Protein AF-A0A7C4SR48-F1 (afdb_monomer_lite)

pLDDT: mean 80.94, std 17.69, range [33.16, 97.12]

Foldseek 3Di:
DVVVCVPVVVVVVVVVVVVVVVVVVVVVVVVVVVVVLVVVLVVLLVVLVPDPQLVVSLVSLVPDPPNDLVSLLVNLVSLVVVLVVLVVVLVVLVPDPVNVVCNVVSLVVSVVSLVVLLVSLVVSCVVPPVRDLLSNLSSLLSNLVSLLSVLVSCCVPVVDLVVSLVSNVSSLVSLVSSLVSVVVDPDDPVSNCSSVVVNCVCPVVVVSVVSVVSPPPVVVVVVVVVVVVVVDDDDDDDDDDDDDDDDDDD

Sequence (250 aa):
MKKLFRYYVPFLLALVFLGLAVERVLAWRNVRALEAENRRLKEQILEADRVVDDEQAIGLYRKIAPPVAEVELRIVQRQWNQALEILRQIRRAKYNPLLEQDVQGLYGRLGGLLDEMKERCGALLAEGKTLRADVGWRASNLLGAVQLMNAFAVAETERNPKKVAAILREAIGHFKTAIETVDTLAAAGWSRNVPRWNLELLYGEQMVERFRLAEPDVQRQLDIRDNLDAILPEQGGYAPGEAMDLKIRK

Radius of gyration: 32.54 Å; chains: 1; bounding box: 92×52×115 Å

Secondary structure (DSSP, 8-state):
-HHHHHHHHHHHHHHHHHHHHHHHHHHHHHHHHHHHHHHHHHHHHHHHHT--SHHHHHHHHTT-SS--HHHHHHHHHHHHHHHHHHHHHHHHHHT-TTTGGGHHHHHHHHHHHHHHHHHHHHHHHHTGGGS-HHHHHHHHHHHHHHHHHHHHHHHHHT--HHHHHHHHHHHHHHHHHHHHHHHHTT--HHHHHHHHHHHHHHHHT-HHHHHHHTS--HHHHHHHHHHHHTTS--S----S----------

Structure (mmCIF, N/CA/C/O backbone):
data_AF-A0A7C4SR48-F1
#
_entry.id   AF-A0A7C4SR48-F1
#
loop_
_atom_site.group_PDB
_atom_site.id
_atom_site.type_symbol
_atom_site.label_atom_id
_atom_site.label_alt_id
_atom_site.label_comp_id
_atom_site.label_asym_id
_atom_site.label_entity_id
_atom_site.label_seq_id
_atom_site.pdbx_PDB_ins_code
_atom_site.Cartn_x
_atom_site.Cartn_y
_atom_site.Cartn_z
_atom_site.occupancy
_atom_site.B_iso_or_equiv
_atom_site.auth_seq_id
_atom_site.auth_comp_id
_atom_site.auth_asym_id
_atom_site.auth_atom_id
_atom_site.pdbx_PDB_model_num
ATOM 1 N N . MET A 1 1 ? 54.822 7.382 -50.996 1.00 55.69 1 MET A N 1
ATOM 2 C CA . MET A 1 1 ? 53.844 7.690 -49.923 1.00 55.69 1 MET A CA 1
ATOM 3 C C . MET A 1 1 ? 52.377 7.749 -50.382 1.00 55.69 1 MET A C 1
ATOM 5 O O . MET A 1 1 ? 51.565 7.083 -49.759 1.00 55.69 1 MET A O 1
ATOM 9 N N . LYS A 1 2 ? 52.002 8.427 -51.484 1.00 60.31 2 LYS A N 1
ATOM 10 C CA . LYS A 1 2 ? 50.584 8.546 -51.928 1.00 60.31 2 LYS A CA 1
ATOM 11 C C . LYS A 1 2 ? 49.842 7.224 -52.236 1.00 60.31 2 LYS A C 1
ATOM 13 O O . LYS A 1 2 ? 48.632 7.162 -52.060 1.00 60.31 2 LYS A O 1
ATOM 18 N N . LYS A 1 3 ? 50.536 6.165 -52.680 1.00 60.97 3 LYS A N 1
ATOM 19 C CA . LYS A 1 3 ? 49.902 4.869 -53.014 1.00 60.97 3 LYS A CA 1
ATOM 20 C C . LYS A 1 3 ? 49.494 4.046 -51.784 1.00 60.97 3 LYS A C 1
ATOM 22 O O . LYS A 1 3 ? 48.452 3.414 -51.833 1.00 60.97 3 LYS A O 1
ATOM 27 N N . LEU A 1 4 ? 50.260 4.097 -50.690 1.00 60.22 4 LEU A N 1
ATOM 28 C CA . LEU A 1 4 ? 49.924 3.395 -49.440 1.00 60.22 4 LEU A CA 1
ATOM 29 C C . LEU A 1 4 ? 48.659 4.009 -48.810 1.00 60.22 4 LEU A C 1
ATOM 31 O O . LEU A 1 4 ? 47.720 3.294 -48.477 1.00 60.22 4 LEU A O 1
ATOM 35 N N . PHE A 1 5 ? 48.566 5.342 -48.773 1.00 69.81 5 PHE A N 1
ATOM 36 C CA . PHE A 1 5 ? 47.407 6.062 -48.221 1.00 69.81 5 PHE A CA 1
ATOM 37 C C . PHE A 1 5 ? 46.080 5.726 -48.932 1.00 69.81 5 PHE A C 1
ATOM 39 O O . PHE A 1 5 ? 45.031 5.671 -48.298 1.00 69.81 5 PHE A O 1
ATOM 46 N N . ARG A 1 6 ? 46.127 5.426 -50.240 1.00 74.81 6 ARG A N 1
ATOM 47 C CA . ARG A 1 6 ? 44.947 5.076 -51.050 1.00 74.81 6 ARG A CA 1
ATOM 48 C C . ARG A 1 6 ? 44.307 3.735 -50.659 1.00 74.81 6 ARG A C 1
ATOM 50 O O . ARG A 1 6 ? 43.122 3.565 -50.912 1.00 74.81 6 ARG A O 1
ATOM 57 N N . TYR A 1 7 ? 45.056 2.818 -50.043 1.00 79.62 7 TYR A N 1
ATOM 58 C CA . TYR A 1 7 ? 44.546 1.504 -49.625 1.00 79.62 7 TYR A CA 1
ATOM 59 C C . TYR A 1 7 ? 44.279 1.413 -48.117 1.00 79.62 7 TYR A C 1
ATOM 61 O O . TYR A 1 7 ? 43.311 0.776 -47.714 1.00 79.62 7 TYR A O 1
ATOM 69 N N . TYR A 1 8 ? 45.070 2.090 -47.278 1.00 84.31 8 TYR A N 1
ATOM 70 C CA . TYR A 1 8 ? 44.871 2.033 -45.823 1.00 84.31 8 TYR A CA 1
ATOM 71 C C . TYR A 1 8 ? 43.647 2.809 -45.338 1.00 84.31 8 TYR A C 1
ATOM 73 O O . TYR A 1 8 ? 42.953 2.338 -44.444 1.00 84.31 8 TYR A O 1
ATOM 81 N N . VAL A 1 9 ? 43.343 3.966 -45.932 1.00 84.75 9 VAL A N 1
ATOM 82 C CA . VAL A 1 9 ? 42.170 4.768 -45.543 1.00 84.75 9 VAL A CA 1
ATOM 83 C C . VAL A 1 9 ? 40.844 4.018 -45.750 1.00 84.75 9 VAL A C 1
ATOM 85 O O . VAL A 1 9 ? 40.077 3.937 -44.791 1.00 84.75 9 VAL A O 1
ATO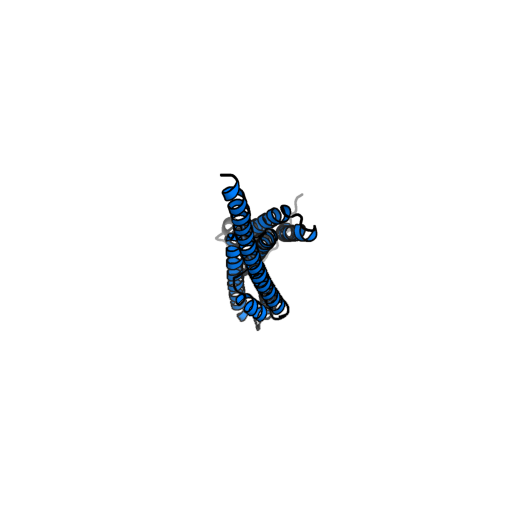M 88 N N . PRO A 1 10 ? 40.547 3.421 -46.926 1.00 87.12 10 PRO A N 1
ATOM 89 C CA . PRO A 1 10 ? 39.307 2.663 -47.094 1.00 87.12 10 PRO A CA 1
ATOM 90 C C . PRO A 1 10 ? 39.264 1.401 -46.224 1.00 87.12 10 PRO A C 1
ATOM 92 O O . PRO A 1 10 ? 38.192 1.039 -45.752 1.00 87.12 10 PRO A O 1
ATOM 95 N N . PHE A 1 11 ? 40.409 0.762 -45.956 1.00 90.31 11 PHE A N 1
ATOM 96 C CA . PHE A 1 11 ? 40.477 -0.393 -45.056 1.00 90.31 11 PHE A CA 1
ATOM 97 C C . PHE A 1 11 ? 40.154 -0.018 -43.601 1.00 90.31 11 PHE A C 1
ATOM 99 O O . PHE A 1 11 ? 39.343 -0.679 -42.959 1.00 90.31 11 PHE A O 1
ATOM 106 N N . LEU A 1 12 ? 40.724 1.080 -43.091 1.00 89.44 12 LEU A N 1
ATOM 107 C CA . LEU A 1 12 ? 40.416 1.588 -41.751 1.00 89.44 12 LEU A CA 1
ATOM 108 C C . LEU A 1 12 ? 38.954 2.032 -41.632 1.00 89.44 12 LEU A C 1
ATOM 110 O O . LEU A 1 12 ? 38.303 1.713 -40.642 1.00 89.44 12 LEU A O 1
ATOM 114 N N . LEU A 1 13 ? 38.412 2.704 -42.653 1.00 90.94 13 LEU A N 1
ATOM 115 C CA . LEU A 1 13 ? 36.989 3.050 -42.692 1.00 90.94 13 LEU A CA 1
ATOM 116 C C . LEU A 1 13 ? 36.107 1.799 -42.672 1.00 90.94 13 LEU A C 1
ATOM 118 O O . LEU A 1 13 ? 35.147 1.756 -41.909 1.00 90.94 13 LEU A O 1
ATOM 122 N N . ALA A 1 14 ? 36.444 0.765 -43.448 1.00 91.62 14 ALA A N 1
ATOM 123 C CA . ALA A 1 14 ? 35.709 -0.497 -43.445 1.00 91.62 14 ALA A CA 1
ATOM 124 C C . ALA A 1 14 ? 35.716 -1.169 -42.061 1.00 91.62 14 ALA A C 1
ATOM 126 O O . ALA A 1 14 ? 34.675 -1.651 -41.621 1.00 91.62 14 ALA A O 1
ATOM 127 N N . LEU A 1 15 ? 36.846 -1.144 -41.343 1.00 92.94 15 LEU A N 1
ATOM 128 C CA . LEU A 1 15 ? 36.928 -1.649 -39.968 1.00 92.94 15 LEU A CA 1
ATOM 129 C C . LEU A 1 15 ? 36.065 -0.838 -38.990 1.00 92.94 15 LEU A C 1
ATOM 131 O O . LEU A 1 15 ? 35.389 -1.428 -38.150 1.00 92.94 15 LEU A O 1
ATOM 135 N N . VAL A 1 16 ? 36.034 0.493 -39.115 1.00 93.06 16 VAL A N 1
ATOM 136 C CA . VAL A 1 16 ? 35.168 1.354 -38.289 1.00 93.06 16 VAL A CA 1
ATOM 137 C C . VAL A 1 16 ? 33.689 1.081 -38.573 1.00 93.06 16 VAL A C 1
ATOM 139 O O . VAL A 1 16 ? 32.910 0.905 -37.638 1.00 93.06 16 VAL A O 1
ATOM 142 N N . PHE A 1 17 ? 33.293 0.981 -39.846 1.00 93.62 17 PHE A N 1
ATOM 143 C CA . PHE A 1 17 ? 31.917 0.641 -40.217 1.00 93.62 17 PHE A CA 1
ATOM 144 C C . PHE A 1 17 ? 31.517 -0.755 -39.737 1.00 93.62 17 PHE A C 1
ATOM 146 O O . PHE A 1 17 ? 30.394 -0.930 -39.267 1.00 93.62 17 PHE A O 1
ATOM 153 N N . LEU A 1 18 ? 32.429 -1.731 -39.797 1.00 94.38 18 LEU A N 1
ATOM 154 C CA . LEU A 1 18 ? 32.197 -3.066 -39.253 1.00 94.38 18 LEU A CA 1
ATOM 155 C C . LEU A 1 18 ? 32.005 -3.019 -37.730 1.00 94.38 18 LEU A C 1
ATOM 157 O O . LEU A 1 18 ? 31.064 -3.624 -37.223 1.00 94.38 18 LEU A O 1
ATOM 161 N N . GLY A 1 19 ? 32.841 -2.262 -37.013 1.00 92.62 19 GLY A N 1
ATOM 162 C CA . GLY A 1 19 ? 32.708 -2.059 -35.568 1.00 92.62 19 GLY A CA 1
ATOM 163 C C . GLY A 1 19 ? 31.357 -1.449 -35.186 1.00 92.62 19 GLY A C 1
ATOM 164 O O . GLY A 1 19 ? 30.650 -2.001 -34.346 1.00 92.62 19 GLY A O 1
ATOM 165 N N . LEU A 1 20 ? 30.948 -0.377 -35.873 1.00 93.50 20 LEU A N 1
ATOM 166 C CA . LEU A 1 20 ? 29.642 0.259 -35.670 1.00 93.50 20 LEU A CA 1
ATOM 167 C C . LEU A 1 20 ? 28.477 -0.677 -36.016 1.00 93.50 20 LEU A C 1
ATOM 169 O O . LEU A 1 20 ? 27.465 -0.685 -35.319 1.00 93.50 20 LEU A O 1
ATOM 173 N N . ALA A 1 21 ? 28.599 -1.482 -37.075 1.00 90.88 21 ALA A N 1
ATOM 174 C CA . ALA A 1 21 ? 27.578 -2.459 -37.440 1.00 90.88 21 ALA A CA 1
ATOM 175 C C . ALA A 1 21 ? 27.421 -3.534 -36.353 1.00 90.88 21 ALA A C 1
ATOM 177 O O . ALA A 1 21 ? 26.295 -3.847 -35.964 1.00 90.88 21 ALA A O 1
ATOM 178 N N . VAL A 1 22 ? 28.529 -4.053 -35.814 1.00 93.94 22 VAL A N 1
ATOM 179 C CA . VAL A 1 22 ? 28.512 -5.017 -34.703 1.00 93.94 22 VAL A CA 1
ATOM 180 C C . VAL A 1 22 ? 27.892 -4.397 -33.450 1.00 93.94 22 VAL A C 1
ATOM 182 O O . VAL A 1 22 ? 27.002 -5.004 -32.856 1.00 93.94 22 VAL A O 1
ATOM 185 N N . GLU A 1 23 ? 28.286 -3.177 -33.078 1.00 94.00 23 GLU A N 1
ATOM 186 C CA . GLU A 1 23 ? 27.719 -2.459 -31.930 1.00 94.00 23 GLU A CA 1
ATOM 187 C C . GLU A 1 23 ? 26.204 -2.258 -32.078 1.00 94.00 23 GLU A C 1
ATOM 189 O O . GLU A 1 23 ? 25.439 -2.550 -31.158 1.00 94.00 23 GLU A O 1
ATOM 194 N N . ARG A 1 24 ? 25.741 -1.840 -33.264 1.00 92.81 24 ARG A N 1
ATOM 195 C CA . ARG A 1 24 ? 24.311 -1.663 -33.559 1.00 92.81 24 ARG A CA 1
ATOM 196 C C . ARG A 1 24 ? 23.537 -2.974 -33.484 1.00 92.81 24 ARG A C 1
ATOM 198 O O . ARG A 1 24 ? 22.430 -2.983 -32.948 1.00 92.81 24 ARG A O 1
ATOM 205 N N . VAL A 1 25 ? 24.105 -4.073 -33.981 1.00 92.75 25 VAL A N 1
ATOM 206 C CA . VAL A 1 25 ? 23.485 -5.403 -33.885 1.00 92.75 25 VAL A CA 1
ATOM 207 C C . VAL A 1 25 ? 23.397 -5.856 -32.427 1.00 92.75 25 VAL A C 1
ATOM 209 O O . VAL A 1 25 ? 22.347 -6.345 -32.012 1.00 92.75 25 VAL A O 1
ATOM 212 N N . LEU A 1 26 ? 24.450 -5.666 -31.628 1.00 92.44 26 LEU A N 1
ATOM 213 C CA . LEU A 1 26 ? 24.437 -6.001 -30.200 1.00 92.44 26 LEU A CA 1
ATOM 214 C C . LEU A 1 26 ? 23.419 -5.153 -29.427 1.00 92.44 26 LEU A C 1
ATOM 216 O O . LEU A 1 26 ? 22.602 -5.705 -28.690 1.00 92.44 26 LEU A O 1
ATOM 220 N N . ALA A 1 27 ? 23.395 -3.839 -29.656 1.00 89.88 27 ALA A N 1
ATOM 221 C CA . ALA A 1 27 ? 22.413 -2.938 -29.057 1.00 89.88 27 ALA A CA 1
ATOM 222 C C . ALA A 1 27 ? 20.977 -3.348 -29.421 1.00 89.88 27 ALA A C 1
ATOM 224 O O . ALA A 1 27 ? 20.111 -3.423 -28.552 1.00 89.88 27 ALA A O 1
ATOM 225 N N . TRP A 1 28 ? 20.727 -3.693 -30.685 1.00 91.50 28 TRP A N 1
ATOM 226 C CA . TRP A 1 28 ? 19.418 -4.162 -31.135 1.00 91.50 28 TRP A CA 1
ATOM 227 C C . TRP A 1 28 ? 19.006 -5.495 -30.497 1.00 91.50 28 TRP A C 1
ATOM 229 O O . TRP A 1 28 ? 17.844 -5.660 -30.121 1.00 91.50 28 TRP A O 1
ATOM 239 N N . ARG A 1 29 ? 19.942 -6.440 -30.320 1.00 91.12 29 ARG A N 1
ATOM 240 C CA . ARG A 1 29 ? 19.673 -7.700 -29.602 1.00 91.12 29 ARG A CA 1
ATOM 241 C C . ARG A 1 29 ? 19.309 -7.442 -28.142 1.00 91.12 29 ARG A C 1
ATOM 243 O O . ARG A 1 29 ? 18.353 -8.044 -27.661 1.00 91.12 29 ARG A O 1
ATOM 250 N N . ASN A 1 30 ? 20.009 -6.525 -27.475 1.00 90.00 30 ASN A N 1
ATOM 251 C CA . ASN A 1 30 ? 19.717 -6.151 -26.090 1.00 90.00 30 ASN A CA 1
ATOM 252 C C . ASN A 1 30 ? 18.336 -5.494 -25.961 1.00 90.00 30 ASN A C 1
ATOM 254 O O . ASN A 1 30 ? 17.560 -5.872 -25.089 1.00 90.00 30 ASN A O 1
ATOM 258 N N . VAL A 1 31 ? 17.987 -4.578 -26.871 1.00 89.81 31 VAL A N 1
ATOM 259 C CA . VAL A 1 31 ? 16.651 -3.958 -26.904 1.00 89.81 31 VAL A CA 1
ATOM 260 C C . VAL A 1 31 ? 15.564 -5.011 -27.125 1.00 89.81 31 VAL A C 1
ATOM 262 O O . VAL A 1 31 ? 14.585 -5.036 -26.386 1.00 89.81 31 VAL A O 1
ATOM 265 N N . ARG A 1 32 ? 15.746 -5.940 -28.072 1.00 90.31 32 ARG A N 1
ATOM 266 C CA . ARG A 1 32 ? 14.774 -7.023 -28.295 1.00 90.31 32 ARG A CA 1
ATOM 267 C C . ARG A 1 32 ? 14.625 -7.959 -27.098 1.00 90.31 32 ARG A C 1
ATOM 269 O O . ARG A 1 32 ? 13.511 -8.407 -26.831 1.00 90.31 32 ARG A O 1
ATOM 276 N N . ALA A 1 33 ? 15.716 -8.267 -26.399 1.00 88.62 33 ALA A N 1
ATOM 277 C CA . ALA A 1 33 ? 15.667 -9.077 -25.185 1.00 88.62 33 ALA A CA 1
ATOM 278 C C . ALA A 1 33 ? 14.851 -8.368 -24.090 1.00 88.62 33 ALA A C 1
ATOM 280 O O . ALA A 1 33 ? 13.915 -8.958 -23.554 1.00 88.62 33 ALA A O 1
ATOM 281 N N . LEU A 1 34 ? 15.116 -7.078 -23.861 1.00 85.94 34 LEU A N 1
ATOM 282 C CA . LEU A 1 34 ? 14.359 -6.240 -22.925 1.00 85.94 34 LEU A CA 1
ATOM 283 C C . LEU A 1 34 ? 12.880 -6.105 -23.319 1.00 85.94 34 LEU A C 1
ATOM 285 O O . LEU A 1 34 ? 12.002 -6.103 -22.462 1.00 85.94 34 LEU A O 1
ATOM 289 N N . GLU A 1 35 ? 12.563 -6.001 -24.610 1.00 89.06 35 GLU A N 1
ATOM 290 C CA . GLU A 1 35 ? 11.177 -5.970 -25.092 1.00 89.06 35 GLU A CA 1
ATOM 291 C C . GLU A 1 35 ? 10.442 -7.298 -24.875 1.00 89.06 35 GLU A C 1
ATOM 293 O O . GLU A 1 35 ? 9.235 -7.300 -24.630 1.00 89.06 35 GLU A O 1
ATOM 298 N N . ALA A 1 36 ? 11.129 -8.433 -25.022 1.00 88.88 36 ALA A N 1
ATOM 299 C CA . ALA A 1 36 ? 10.547 -9.747 -24.765 1.00 88.88 36 ALA A CA 1
ATOM 300 C C . ALA A 1 36 ? 10.277 -9.941 -23.267 1.00 88.88 36 ALA A C 1
ATOM 302 O O . ALA A 1 36 ? 9.189 -10.376 -22.891 1.00 88.88 36 ALA A O 1
ATOM 303 N N . GLU A 1 37 ? 11.223 -9.539 -22.418 1.00 87.19 37 GLU A N 1
ATOM 304 C CA . GLU A 1 37 ? 11.076 -9.568 -20.963 1.00 87.19 37 GLU A CA 1
ATOM 305 C C . GLU A 1 37 ? 9.943 -8.647 -20.489 1.00 87.19 37 GLU A C 1
ATOM 307 O O . GLU A 1 37 ? 9.052 -9.086 -19.766 1.00 87.19 37 GLU A O 1
ATOM 312 N N . ASN A 1 38 ? 9.883 -7.410 -20.993 1.00 87.06 38 ASN A N 1
ATOM 313 C CA . ASN A 1 38 ? 8.798 -6.475 -20.683 1.00 87.06 38 ASN A CA 1
ATOM 314 C C . ASN A 1 38 ? 7.423 -6.979 -21.140 1.00 87.06 38 ASN A C 1
ATOM 316 O O . ASN A 1 38 ? 6.422 -6.723 -20.471 1.00 87.06 38 ASN A O 1
ATOM 320 N N . ARG A 1 39 ? 7.341 -7.672 -22.282 1.00 89.31 39 ARG A N 1
ATOM 321 C CA . ARG A 1 39 ? 6.085 -8.288 -22.739 1.00 89.31 39 ARG A CA 1
ATOM 322 C C . ARG A 1 39 ? 5.647 -9.404 -21.804 1.00 89.31 39 ARG A C 1
ATOM 324 O O . ARG A 1 39 ? 4.507 -9.381 -21.352 1.00 89.31 39 ARG A O 1
ATOM 331 N N . ARG A 1 40 ? 6.567 -10.301 -21.448 1.00 89.56 40 ARG A N 1
ATOM 332 C CA . ARG A 1 40 ? 6.304 -11.380 -20.493 1.00 89.56 40 ARG A CA 1
ATOM 333 C C . ARG A 1 40 ? 5.849 -10.836 -19.139 1.00 89.56 40 ARG A C 1
ATOM 335 O O . ARG A 1 40 ? 4.863 -11.317 -18.595 1.00 89.56 40 ARG A O 1
ATOM 342 N N . LEU A 1 41 ? 6.520 -9.804 -18.628 1.00 88.62 41 LEU A N 1
ATOM 343 C CA . LEU A 1 41 ? 6.145 -9.140 -17.381 1.00 88.62 41 LEU A CA 1
ATOM 344 C C . LEU A 1 41 ? 4.720 -8.570 -17.456 1.00 88.62 41 LEU A C 1
ATOM 346 O O . LEU A 1 41 ? 3.916 -8.786 -16.553 1.00 88.62 41 LEU A O 1
ATOM 350 N N . LYS A 1 42 ? 4.378 -7.877 -18.549 1.00 89.81 42 LYS A N 1
ATOM 351 C CA . LYS A 1 42 ? 3.022 -7.343 -18.756 1.00 89.81 42 LYS A CA 1
ATOM 352 C C . LYS A 1 42 ? 1.970 -8.444 -18.815 1.00 89.81 42 LYS A C 1
ATOM 354 O O . LYS A 1 42 ? 0.906 -8.281 -18.231 1.00 89.81 42 LYS A O 1
ATOM 359 N N . GLU A 1 43 ? 2.251 -9.545 -19.504 1.00 92.06 43 GLU A N 1
ATOM 360 C CA . GLU A 1 43 ? 1.343 -10.692 -19.582 1.00 92.06 43 GLU A CA 1
ATOM 361 C C . GLU A 1 43 ? 1.102 -11.312 -18.202 1.00 92.06 43 GLU A C 1
ATOM 363 O O . GLU A 1 43 ? -0.048 -11.537 -17.840 1.00 92.06 43 GLU A O 1
ATOM 368 N N . GLN A 1 44 ? 2.154 -11.489 -17.399 1.00 92.00 44 GLN A N 1
ATOM 369 C CA . GLN A 1 44 ? 2.044 -12.003 -16.030 1.00 92.00 44 GLN A CA 1
ATOM 370 C C . GLN A 1 44 ? 1.247 -11.067 -15.110 1.00 92.00 44 GLN A C 1
ATOM 372 O O . GLN A 1 44 ? 0.421 -11.528 -14.324 1.00 92.00 44 GLN A O 1
ATOM 377 N N . ILE A 1 45 ? 1.453 -9.750 -15.224 1.00 92.12 45 ILE A N 1
ATOM 378 C CA . ILE A 1 45 ? 0.664 -8.760 -14.476 1.00 92.12 45 ILE A CA 1
ATOM 379 C C . ILE A 1 45 ? -0.808 -8.833 -14.891 1.00 92.12 45 ILE A C 1
ATOM 381 O O . ILE A 1 45 ? -1.679 -8.857 -14.029 1.00 92.12 45 ILE A O 1
ATOM 385 N N . LEU A 1 46 ? -1.096 -8.910 -16.194 1.00 92.94 46 LEU A N 1
ATOM 386 C CA . LEU A 1 46 ? -2.466 -9.017 -16.701 1.00 92.94 46 LEU A CA 1
ATOM 387 C C . LEU A 1 46 ? -3.145 -10.325 -16.282 1.00 92.94 46 LEU A C 1
ATOM 389 O O . LEU A 1 46 ? -4.348 -10.333 -16.030 1.00 92.94 46 LEU A O 1
ATOM 393 N N . GLU A 1 47 ? -2.401 -11.427 -16.220 1.00 93.06 47 GLU A N 1
ATOM 394 C CA . GLU A 1 47 ? -2.896 -12.706 -15.716 1.00 93.06 47 GLU A CA 1
ATOM 395 C C . GLU A 1 47 ? -3.302 -12.591 -14.243 1.00 93.06 47 GLU A C 1
ATOM 397 O O . GLU A 1 47 ? -4.422 -12.958 -13.890 1.00 93.06 47 GLU A O 1
ATOM 402 N N . ALA A 1 48 ? -2.445 -12.000 -13.409 1.00 92.50 48 ALA A N 1
ATOM 403 C CA . ALA A 1 48 ? -2.748 -11.758 -12.003 1.00 92.50 48 ALA A CA 1
ATOM 404 C C . ALA A 1 48 ? -3.905 -10.759 -11.806 1.00 92.50 48 ALA A C 1
ATOM 406 O O . ALA A 1 48 ? -4.772 -10.981 -10.964 1.00 92.50 48 ALA A O 1
ATOM 407 N N . ASP A 1 49 ? -3.978 -9.699 -12.619 1.00 91.19 49 ASP A N 1
ATOM 408 C CA . ASP A 1 49 ? -5.049 -8.693 -12.571 1.00 91.19 49 ASP A CA 1
ATOM 409 C C . ASP A 1 49 ? -6.437 -9.296 -12.850 1.00 91.19 49 ASP A C 1
ATOM 411 O O . ASP A 1 49 ? -7.435 -8.821 -12.305 1.00 91.19 49 ASP A O 1
ATOM 415 N N . ARG A 1 50 ? -6.512 -10.337 -13.691 1.00 93.88 50 ARG A N 1
ATOM 416 C CA . ARG A 1 50 ? -7.768 -11.029 -14.034 1.00 93.88 50 ARG A CA 1
ATOM 417 C C . ARG A 1 50 ? -8.315 -11.883 -12.898 1.00 93.88 50 ARG A C 1
ATOM 419 O O . ARG A 1 50 ? -9.494 -12.235 -12.930 1.00 93.88 50 ARG A O 1
ATOM 426 N N . VAL A 1 51 ? -7.486 -12.237 -11.921 1.00 94.44 51 VAL A N 1
ATOM 427 C CA . VAL A 1 51 ? -7.931 -13.025 -10.779 1.00 94.44 51 VAL A CA 1
ATOM 428 C C . VAL A 1 51 ? -8.755 -12.137 -9.847 1.00 94.44 51 VAL A C 1
ATOM 430 O O . VAL A 1 51 ? -8.322 -11.071 -9.403 1.00 94.44 51 VAL A O 1
ATOM 433 N N . VAL A 1 52 ? -9.989 -12.574 -9.593 1.00 91.94 52 VAL A N 1
ATOM 434 C CA . VAL A 1 52 ? -10.935 -11.868 -8.717 1.00 91.94 52 VAL A CA 1
ATOM 435 C C . VAL A 1 52 ? -10.561 -12.068 -7.251 1.00 91.94 52 VAL A C 1
ATOM 437 O O . VAL A 1 52 ? -10.632 -11.119 -6.477 1.00 91.94 52 VAL A O 1
ATOM 440 N N . ASP A 1 53 ? -10.149 -13.284 -6.889 1.00 94.31 53 ASP A N 1
ATOM 441 C CA . ASP A 1 53 ? -9.741 -13.627 -5.531 1.00 94.31 53 ASP A CA 1
ATOM 442 C C . ASP A 1 53 ? -8.404 -12.963 -5.167 1.00 94.31 53 ASP A C 1
ATOM 444 O O . ASP A 1 53 ? -7.380 -13.178 -5.821 1.00 94.31 53 ASP A O 1
ATOM 448 N N . ASP A 1 54 ? -8.416 -12.139 -4.118 1.00 91.69 54 ASP A N 1
ATOM 449 C CA . ASP A 1 54 ? -7.254 -11.334 -3.742 1.00 91.69 54 ASP A CA 1
ATOM 450 C C . ASP A 1 54 ? -6.071 -12.204 -3.280 1.00 91.69 54 ASP A C 1
ATOM 452 O O . ASP A 1 54 ? -4.922 -11.865 -3.561 1.00 91.69 54 ASP A O 1
ATOM 456 N N . GLU A 1 55 ? -6.319 -13.340 -2.617 1.00 92.56 55 GLU A N 1
ATOM 457 C CA . GLU A 1 55 ? -5.256 -14.227 -2.127 1.00 92.56 55 GLU A CA 1
ATOM 458 C C . GLU A 1 55 ? -4.544 -14.938 -3.284 1.00 92.56 55 GLU A C 1
ATOM 460 O O . GLU A 1 55 ? -3.310 -14.938 -3.366 1.00 92.56 55 GLU A O 1
ATOM 465 N N . GLN A 1 56 ? -5.315 -15.466 -4.235 1.00 93.88 56 GLN A N 1
ATOM 466 C CA . GLN A 1 56 ? -4.781 -16.059 -5.456 1.00 93.88 56 GLN A CA 1
ATOM 467 C C . GLN A 1 56 ? -4.026 -15.025 -6.304 1.00 93.88 56 GLN A C 1
ATOM 469 O O . GLN A 1 56 ? -2.929 -15.321 -6.784 1.00 93.88 56 GLN A O 1
ATOM 474 N N . ALA A 1 57 ? -4.557 -13.804 -6.445 1.00 93.56 57 ALA A N 1
ATOM 475 C CA . ALA A 1 57 ? -3.892 -12.724 -7.175 1.00 93.56 57 ALA A CA 1
ATOM 476 C C . ALA A 1 57 ? -2.541 -12.354 -6.538 1.00 93.56 57 ALA A C 1
ATOM 478 O O . ALA A 1 57 ? -1.525 -12.293 -7.233 1.00 93.56 57 ALA A O 1
ATOM 479 N N . ILE A 1 58 ? -2.491 -12.188 -5.209 1.00 93.19 58 ILE A N 1
ATOM 480 C CA . ILE A 1 58 ? -1.242 -11.948 -4.462 1.00 93.19 58 ILE A CA 1
ATOM 481 C C . ILE A 1 58 ? -0.247 -13.093 -4.686 1.00 93.19 58 ILE A C 1
ATOM 483 O O . ILE A 1 58 ? 0.939 -12.848 -4.921 1.00 93.19 58 ILE A O 1
ATOM 487 N N . GLY A 1 59 ? -0.720 -14.342 -4.661 1.00 93.31 59 GLY A N 1
ATOM 488 C CA . GLY A 1 59 ? 0.100 -15.518 -4.940 1.00 93.31 59 GLY A CA 1
ATOM 489 C C . GLY A 1 59 ? 0.722 -15.516 -6.340 1.00 93.31 59 GLY A C 1
ATOM 490 O O . GLY A 1 59 ? 1.849 -15.985 -6.501 1.00 93.31 59 GLY A O 1
ATOM 491 N N . LEU A 1 60 ? 0.028 -14.973 -7.345 1.00 92.81 60 LEU A N 1
ATOM 492 C CA . LEU A 1 60 ? 0.565 -14.799 -8.698 1.00 92.81 60 LEU A CA 1
ATOM 493 C C . LEU A 1 60 ? 1.564 -13.644 -8.775 1.00 92.81 60 LEU A C 1
ATOM 495 O O . LEU A 1 60 ? 2.651 -13.838 -9.315 1.00 92.81 60 LEU A O 1
ATOM 499 N N . TYR A 1 61 ? 1.259 -12.486 -8.184 1.00 93.06 61 TYR A N 1
ATOM 500 C CA . TYR A 1 61 ? 2.190 -11.352 -8.162 1.00 93.06 61 TYR A CA 1
ATOM 501 C C . TYR A 1 61 ? 3.522 -11.706 -7.492 1.00 93.06 61 TYR A C 1
ATOM 503 O O . TYR A 1 61 ? 4.577 -11.367 -8.019 1.00 93.06 61 TYR A O 1
ATOM 511 N N . ARG A 1 62 ? 3.499 -12.467 -6.389 1.00 92.38 62 ARG A N 1
ATOM 512 C CA . ARG A 1 62 ? 4.715 -12.926 -5.688 1.00 92.38 62 ARG A CA 1
ATOM 513 C C . ARG A 1 62 ? 5.617 -13.835 -6.538 1.00 92.38 62 ARG A C 1
ATOM 515 O O . ARG A 1 62 ? 6.782 -14.011 -6.198 1.00 92.38 62 ARG A O 1
ATOM 522 N N . LYS A 1 63 ? 5.101 -14.427 -7.622 1.00 92.31 63 LYS A N 1
ATOM 523 C CA . LYS A 1 63 ? 5.879 -15.265 -8.556 1.00 92.31 63 LYS A CA 1
ATOM 524 C C . LYS A 1 63 ? 6.543 -14.457 -9.673 1.00 92.31 63 LYS A C 1
ATOM 526 O O . LYS A 1 63 ? 7.340 -15.018 -10.426 1.00 92.31 63 LYS A O 1
ATOM 531 N N . ILE A 1 64 ? 6.206 -13.176 -9.814 1.00 89.50 64 ILE A N 1
ATOM 532 C CA . ILE A 1 64 ? 6.781 -12.299 -10.831 1.00 89.50 64 ILE A CA 1
ATOM 533 C C . ILE A 1 64 ? 8.189 -11.896 -10.381 1.00 89.50 64 ILE A C 1
ATOM 535 O O . ILE A 1 64 ? 8.361 -11.276 -9.334 1.00 89.50 64 ILE A O 1
ATOM 539 N N . ALA A 1 65 ? 9.197 -12.260 -11.176 1.00 79.56 65 ALA A N 1
ATOM 540 C CA . ALA A 1 65 ? 10.600 -11.945 -10.925 1.00 79.56 65 ALA A CA 1
ATOM 541 C C . ALA A 1 65 ? 11.218 -11.234 -12.145 1.00 79.56 65 ALA A C 1
ATOM 543 O O . ALA A 1 65 ? 10.973 -11.681 -13.270 1.00 79.56 65 ALA A O 1
ATOM 544 N N . PRO A 1 66 ? 12.049 -10.190 -11.947 1.00 76.69 66 PRO A N 1
ATOM 545 C CA . PRO A 1 66 ? 12.390 -9.557 -10.663 1.00 76.69 66 PRO A CA 1
ATOM 546 C C . PRO A 1 66 ? 11.209 -8.771 -10.051 1.00 76.69 66 PRO A C 1
ATOM 548 O O . PRO A 1 66 ? 10.292 -8.399 -10.786 1.00 76.69 66 PRO A O 1
ATOM 551 N N . PRO A 1 67 ? 11.205 -8.515 -8.725 1.00 78.62 67 PRO A N 1
ATOM 552 C CA . PRO A 1 67 ? 10.165 -7.711 -8.093 1.00 78.62 67 PRO A CA 1
ATOM 553 C C . PRO A 1 67 ? 10.208 -6.288 -8.654 1.00 78.62 67 PRO A C 1
ATOM 555 O O . PRO A 1 67 ? 11.253 -5.640 -8.687 1.00 78.62 67 PRO A O 1
ATOM 558 N N . VAL A 1 68 ? 9.059 -5.813 -9.127 1.00 86.12 68 VAL A N 1
ATOM 559 C CA . VAL A 1 68 ? 8.893 -4.463 -9.672 1.00 86.12 68 VAL A CA 1
ATOM 560 C C . VAL A 1 68 ? 8.037 -3.668 -8.698 1.00 86.12 68 VAL A C 1
ATOM 562 O O . VAL A 1 68 ? 7.008 -4.166 -8.248 1.00 86.12 68 VAL A O 1
ATOM 565 N N . ALA A 1 69 ? 8.399 -2.414 -8.418 1.00 89.19 69 ALA A N 1
ATOM 566 C CA . ALA A 1 69 ? 7.669 -1.570 -7.467 1.00 89.19 69 ALA A CA 1
ATOM 567 C C . ALA A 1 69 ? 6.156 -1.463 -7.770 1.00 89.19 69 ALA A C 1
ATOM 569 O O . ALA A 1 69 ? 5.329 -1.407 -6.864 1.00 89.19 69 ALA A O 1
ATOM 570 N N . GLU A 1 70 ? 5.757 -1.489 -9.047 1.00 89.12 70 GLU A N 1
ATOM 571 C CA . GLU A 1 70 ? 4.337 -1.510 -9.424 1.00 89.12 70 GLU A CA 1
ATOM 572 C C . GLU A 1 70 ? 3.623 -2.805 -8.994 1.00 89.12 70 GLU A C 1
ATOM 574 O O . GLU A 1 70 ? 2.458 -2.760 -8.602 1.00 89.12 70 GLU A O 1
ATOM 579 N N . VAL A 1 71 ? 4.313 -3.948 -9.037 1.00 91.50 71 VAL A N 1
ATOM 580 C CA . VAL A 1 71 ? 3.781 -5.244 -8.588 1.00 91.50 71 VAL A CA 1
ATOM 581 C C . VAL A 1 71 ? 3.602 -5.241 -7.072 1.00 91.50 71 VAL A C 1
ATOM 583 O O . VAL A 1 71 ? 2.536 -5.615 -6.591 1.00 91.50 71 VAL A O 1
ATOM 586 N N . GLU A 1 72 ? 4.585 -4.739 -6.322 1.00 91.94 72 GLU A N 1
ATOM 587 C CA . GLU A 1 72 ? 4.469 -4.597 -4.864 1.00 91.94 72 GLU A CA 1
ATOM 588 C C . GLU A 1 72 ? 3.314 -3.665 -4.476 1.00 91.94 72 GLU A C 1
ATOM 590 O O . GLU A 1 72 ? 2.503 -4.007 -3.617 1.00 91.94 72 GLU A O 1
ATOM 595 N N . LEU A 1 73 ? 3.147 -2.533 -5.170 1.00 92.88 73 LEU A N 1
ATOM 596 C CA . LEU A 1 73 ? 2.007 -1.645 -4.935 1.00 92.88 73 LEU A CA 1
ATOM 597 C C . LEU A 1 73 ? 0.664 -2.361 -5.166 1.00 92.88 73 LEU A C 1
ATOM 599 O O . LEU A 1 73 ? -0.269 -2.175 -4.383 1.00 92.88 73 LEU A O 1
ATOM 603 N N . ARG A 1 74 ? 0.552 -3.190 -6.212 1.00 93.50 74 ARG A N 1
ATOM 604 C CA . ARG A 1 74 ? -0.660 -3.981 -6.490 1.00 93.50 74 ARG A CA 1
ATOM 605 C C . ARG A 1 74 ? -0.918 -5.034 -5.415 1.00 93.50 74 ARG A C 1
ATOM 607 O O . ARG A 1 74 ? -2.069 -5.202 -5.020 1.00 93.50 74 ARG A O 1
ATOM 614 N N . ILE A 1 75 ? 0.123 -5.691 -4.896 1.00 94.38 75 ILE A N 1
ATOM 615 C CA . ILE A 1 75 ? -0.002 -6.616 -3.757 1.00 94.38 75 ILE A CA 1
ATOM 616 C C . ILE A 1 75 ? -0.627 -5.888 -2.566 1.00 94.38 75 ILE A C 1
ATOM 618 O O . ILE A 1 75 ? -1.637 -6.350 -2.036 1.00 94.38 75 ILE A O 1
ATOM 622 N N . VAL A 1 76 ? -0.099 -4.719 -2.189 1.00 94.88 76 VAL A N 1
ATOM 623 C CA . VAL A 1 76 ? -0.636 -3.969 -1.043 1.00 94.88 76 VAL A CA 1
ATOM 624 C C . VAL A 1 76 ? -2.064 -3.476 -1.316 1.00 94.88 76 VAL A C 1
ATOM 626 O O . VAL A 1 76 ? -2.909 -3.502 -0.425 1.00 94.88 76 VAL A O 1
ATOM 629 N N . GLN A 1 77 ? -2.402 -3.096 -2.551 1.00 94.06 77 GLN A N 1
ATOM 630 C CA . GLN A 1 77 ? -3.786 -2.753 -2.918 1.00 94.06 77 GLN A CA 1
ATOM 631 C C . GLN A 1 77 ? -4.757 -3.932 -2.749 1.00 94.06 77 GLN A C 1
ATOM 633 O O . GLN A 1 77 ? -5.893 -3.733 -2.323 1.00 94.06 77 GLN A O 1
ATOM 638 N N . ARG A 1 78 ? -4.324 -5.162 -3.041 1.00 95.19 78 ARG A N 1
ATOM 639 C CA . ARG A 1 78 ? -5.123 -6.377 -2.813 1.00 95.19 78 ARG A CA 1
ATOM 640 C C . ARG A 1 78 ? -5.248 -6.695 -1.322 1.00 95.19 78 ARG A C 1
ATOM 642 O O . ARG A 1 78 ? -6.341 -6.976 -0.840 1.00 95.19 78 ARG A O 1
ATOM 649 N N . GLN A 1 79 ? -4.161 -6.549 -0.566 1.00 95.94 79 GLN A N 1
ATOM 650 C CA . GLN A 1 79 ? -4.176 -6.685 0.895 1.00 95.94 79 GLN A CA 1
ATOM 651 C C . GLN A 1 79 ? -5.102 -5.659 1.563 1.00 95.94 79 GLN A C 1
ATOM 653 O O . GLN A 1 79 ? -5.767 -5.974 2.545 1.00 95.94 79 GLN A O 1
ATOM 658 N N . TRP A 1 80 ? -5.226 -4.453 1.002 1.00 95.81 80 TRP A N 1
ATOM 659 C CA . TRP A 1 80 ? -6.175 -3.451 1.488 1.00 95.81 80 TRP A CA 1
ATOM 660 C C . TRP A 1 80 ? -7.627 -3.941 1.422 1.00 95.81 80 TRP A C 1
ATOM 662 O O . TRP A 1 80 ? -8.378 -3.767 2.382 1.00 95.81 80 TRP A O 1
ATOM 672 N N . ASN A 1 81 ? -8.024 -4.614 0.339 1.00 94.56 81 ASN A N 1
ATOM 673 C CA . ASN A 1 81 ? -9.360 -5.206 0.235 1.00 94.56 81 ASN A CA 1
ATOM 674 C C . ASN A 1 81 ? -9.581 -6.297 1.292 1.00 94.56 81 ASN A C 1
ATOM 676 O O . ASN A 1 81 ? -10.635 -6.328 1.930 1.00 94.56 81 ASN A O 1
ATOM 680 N N . GLN A 1 82 ? -8.571 -7.139 1.532 1.00 95.62 82 GLN A N 1
ATOM 681 C CA . GLN A 1 82 ? -8.608 -8.148 2.594 1.00 95.62 82 GLN A CA 1
ATOM 682 C C . GLN A 1 82 ? -8.753 -7.502 3.982 1.00 95.62 82 GLN A C 1
ATOM 684 O O . GLN A 1 82 ? -9.570 -7.952 4.785 1.00 95.62 82 GLN A O 1
ATOM 689 N N . ALA A 1 83 ? -8.032 -6.410 4.253 1.00 95.19 83 ALA A N 1
ATOM 690 C CA . ALA A 1 83 ? -8.133 -5.664 5.507 1.00 95.19 83 ALA A CA 1
ATOM 691 C C . ALA A 1 83 ? -9.536 -5.063 5.707 1.00 95.19 83 ALA A C 1
ATOM 693 O O . ALA A 1 83 ? -10.116 -5.177 6.790 1.00 95.19 83 ALA A O 1
ATOM 694 N N . LEU A 1 84 ? -10.125 -4.488 4.650 1.00 94.56 84 LEU A N 1
ATOM 695 C CA . LEU A 1 84 ? -11.504 -3.995 4.677 1.00 94.56 84 LEU A CA 1
ATOM 696 C C . LEU A 1 84 ? -12.514 -5.116 4.944 1.00 94.56 84 LEU A C 1
ATOM 698 O O . LEU A 1 84 ? -13.484 -4.902 5.672 1.00 94.56 84 LEU A O 1
ATOM 702 N N . GLU A 1 85 ? -12.303 -6.306 4.384 1.00 94.38 85 GLU A N 1
ATOM 703 C CA . GLU A 1 85 ? -13.178 -7.448 4.638 1.00 94.38 85 GLU A CA 1
ATOM 704 C C . GLU A 1 85 ? -13.059 -7.947 6.084 1.00 94.38 85 GLU A C 1
ATOM 706 O O . GLU A 1 85 ? -14.081 -8.163 6.736 1.00 94.38 85 GLU A O 1
ATOM 711 N N . ILE A 1 86 ? -11.845 -8.022 6.641 1.00 94.88 86 ILE A N 1
ATOM 712 C CA . ILE A 1 86 ? -11.647 -8.349 8.062 1.00 94.88 86 ILE A CA 1
ATOM 713 C C . ILE A 1 86 ? -12.342 -7.309 8.955 1.00 94.88 86 ILE A C 1
ATOM 715 O O . ILE A 1 86 ? -13.037 -7.681 9.897 1.00 94.88 86 ILE A O 1
ATOM 719 N N . LEU A 1 87 ? -12.254 -6.011 8.641 1.00 92.06 87 LEU A N 1
ATOM 720 C CA . LEU A 1 87 ? -12.993 -4.975 9.375 1.00 92.06 87 LEU A CA 1
ATOM 721 C C . LEU A 1 87 ? -14.513 -5.166 9.313 1.00 92.06 87 LEU A C 1
ATOM 723 O O . LEU A 1 87 ? -15.203 -4.977 10.319 1.00 92.06 87 LEU A O 1
ATOM 727 N N . ARG A 1 88 ? -15.062 -5.552 8.154 1.00 91.88 88 ARG A N 1
ATOM 728 C CA . ARG A 1 88 ? -16.494 -5.877 8.037 1.00 91.88 88 ARG A CA 1
ATOM 729 C C . ARG A 1 88 ? -16.859 -7.084 8.894 1.00 91.88 88 ARG A C 1
ATOM 731 O O . ARG A 1 88 ? -17.910 -7.057 9.536 1.00 91.88 88 ARG A O 1
ATOM 738 N N . GLN A 1 89 ? -16.008 -8.108 8.934 1.00 92.75 89 GLN A N 1
ATOM 739 C CA . GLN A 1 89 ? -16.192 -9.281 9.792 1.00 92.75 89 GLN A CA 1
ATOM 740 C C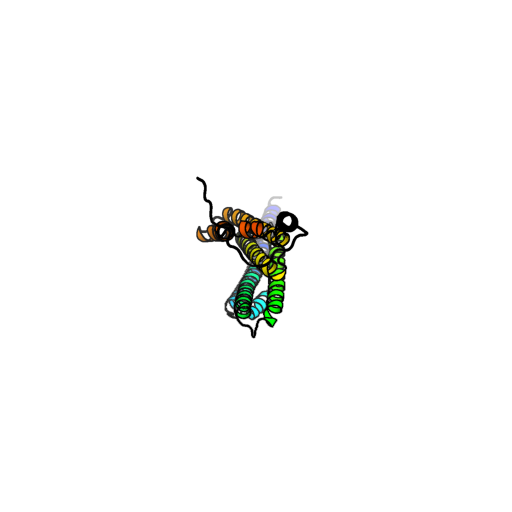 . GLN A 1 89 ? -16.169 -8.894 11.274 1.00 92.75 89 GLN A C 1
ATOM 742 O O . GLN A 1 89 ? -17.093 -9.260 11.993 1.00 92.75 89 GLN A O 1
ATOM 747 N N . ILE A 1 90 ? -15.209 -8.067 11.706 1.00 91.06 90 ILE A N 1
ATOM 748 C CA . ILE A 1 90 ? -15.146 -7.525 13.075 1.00 91.06 90 ILE A CA 1
ATOM 749 C C . ILE A 1 90 ? -16.441 -6.791 13.416 1.00 91.06 90 ILE A C 1
ATOM 751 O O . ILE A 1 90 ? -17.038 -7.038 14.462 1.00 91.06 90 ILE A O 1
ATOM 755 N N . ARG A 1 91 ? -16.911 -5.905 12.527 1.00 88.94 91 ARG A N 1
ATOM 756 C CA . ARG A 1 91 ? -18.154 -5.159 12.751 1.00 88.94 91 ARG A CA 1
ATOM 757 C C . ARG A 1 91 ? -19.344 -6.104 12.910 1.00 88.94 91 ARG A C 1
ATOM 759 O O . ARG A 1 91 ? -20.148 -5.894 13.806 1.00 88.94 91 ARG A O 1
ATOM 766 N N . ARG A 1 92 ? -19.461 -7.141 12.075 1.00 88.31 92 ARG A N 1
ATOM 767 C CA . ARG A 1 92 ? -20.536 -8.145 12.183 1.00 88.31 92 ARG A CA 1
ATOM 768 C C . ARG A 1 92 ? -20.441 -8.948 13.481 1.00 88.31 92 ARG A C 1
ATOM 770 O O . ARG A 1 92 ? -21.463 -9.151 14.127 1.00 88.31 92 ARG A O 1
ATOM 777 N N . ALA A 1 93 ? -19.236 -9.362 13.862 1.00 89.12 93 ALA A N 1
ATOM 778 C CA . ALA A 1 93 ? -18.989 -10.144 15.067 1.00 89.12 93 ALA A CA 1
ATOM 779 C C . ALA A 1 93 ? -19.305 -9.353 16.346 1.00 89.12 93 ALA A C 1
ATOM 781 O O . ALA A 1 93 ? -19.961 -9.874 17.238 1.00 89.12 93 ALA A O 1
ATOM 782 N N . LYS A 1 94 ? -18.960 -8.058 16.396 1.00 83.75 94 LYS A N 1
ATOM 783 C CA . LYS A 1 94 ? -19.265 -7.173 17.537 1.00 83.75 94 LYS A CA 1
ATOM 784 C C . LYS A 1 94 ? -20.757 -7.028 17.851 1.00 83.75 94 LYS A C 1
ATOM 786 O O . LYS A 1 94 ? -21.104 -6.739 18.988 1.00 83.75 94 LYS A O 1
ATOM 791 N N . TYR A 1 95 ? -21.633 -7.186 16.859 1.00 83.69 95 TYR A N 1
ATOM 792 C CA . TYR A 1 95 ? -23.086 -7.087 17.047 1.00 83.69 95 TYR A CA 1
ATOM 793 C C . TYR A 1 95 ? -23.781 -8.454 17.056 1.00 83.69 95 TYR A C 1
ATOM 795 O O . TYR A 1 95 ? -25.009 -8.514 17.011 1.00 83.69 95 TYR A O 1
ATOM 803 N N . ASN A 1 96 ? -23.017 -9.550 17.101 1.00 85.62 96 ASN A N 1
ATOM 804 C CA . ASN A 1 96 ? -23.546 -10.903 17.162 1.00 85.62 96 ASN A CA 1
ATOM 805 C C . ASN A 1 96 ? -22.947 -11.651 18.368 1.00 85.62 96 ASN A C 1
ATOM 807 O O . ASN A 1 96 ? -21.783 -12.046 18.302 1.00 85.62 96 ASN A O 1
ATOM 811 N N . PRO A 1 97 ? -23.734 -11.920 19.428 1.00 81.56 97 PRO A N 1
ATOM 812 C CA . PRO A 1 97 ? -23.254 -12.606 20.632 1.00 81.56 97 PRO A CA 1
ATOM 813 C C . PRO A 1 97 ? -22.605 -13.971 20.361 1.00 81.56 97 PRO A C 1
ATOM 815 O O . PRO A 1 97 ? -21.738 -14.407 21.110 1.00 81.56 97 PRO A O 1
ATOM 818 N N . LEU A 1 98 ? -22.997 -14.650 19.275 1.00 82.88 98 LEU A N 1
ATOM 819 C CA . LEU A 1 98 ? -22.438 -15.953 18.897 1.00 82.88 98 LEU A CA 1
ATOM 820 C C . LEU A 1 98 ? -21.020 -15.862 18.318 1.00 82.88 98 LEU A C 1
ATOM 822 O O . LEU A 1 98 ? -20.322 -16.867 18.282 1.00 82.88 98 LEU A O 1
ATOM 826 N N . LEU A 1 99 ? -20.609 -14.683 17.845 1.00 83.12 99 LEU A N 1
ATOM 827 C CA . LEU A 1 99 ? -19.322 -14.443 17.183 1.00 83.12 99 LEU A CA 1
ATOM 828 C C . LEU A 1 99 ? -18.409 -13.523 18.006 1.00 83.12 99 LEU A C 1
ATOM 830 O O . LEU A 1 99 ? -17.314 -13.180 17.568 1.00 83.12 99 LEU A O 1
ATOM 834 N N . GLU A 1 100 ? -18.842 -13.105 19.196 1.00 82.12 100 GLU A N 1
ATOM 835 C CA . GLU A 1 100 ? -18.097 -12.171 20.043 1.00 82.12 100 GLU A CA 1
ATOM 836 C C . GLU A 1 100 ? -16.719 -12.728 20.442 1.00 82.12 100 GLU A C 1
ATOM 838 O O . GLU A 1 100 ? -15.735 -11.990 20.492 1.00 82.12 100 GLU A O 1
ATOM 843 N N . GLN A 1 101 ? -16.622 -14.050 20.623 1.00 85.31 101 GLN A N 1
ATOM 844 C CA . GLN A 1 101 ? -15.369 -14.745 20.940 1.00 85.31 101 GLN A CA 1
ATOM 845 C C . GLN A 1 101 ? -14.328 -14.654 19.807 1.00 85.31 101 GLN A C 1
ATOM 847 O O . GLN A 1 101 ? -13.127 -14.679 20.076 1.00 85.31 101 GLN A O 1
ATOM 852 N N . ASP A 1 102 ? -14.763 -14.463 18.557 1.00 88.81 102 ASP A N 1
ATOM 853 C CA . ASP A 1 102 ? -13.874 -14.380 17.391 1.00 88.81 102 ASP A CA 1
ATOM 854 C C . ASP A 1 102 ? -13.281 -12.976 17.195 1.00 88.81 102 ASP A C 1
ATOM 856 O O . ASP A 1 102 ? -12.297 -12.804 16.470 1.00 88.81 102 ASP A O 1
ATOM 860 N N . VAL A 1 103 ? -13.847 -11.951 17.848 1.00 89.62 103 VAL A N 1
ATOM 861 C CA . VAL A 1 103 ? -13.472 -10.540 17.651 1.00 89.62 103 VAL A CA 1
ATOM 862 C C . VAL A 1 103 ? -11.984 -10.314 17.918 1.00 89.62 103 VAL A C 1
ATOM 864 O O . VAL A 1 103 ? -11.310 -9.653 17.124 1.00 89.62 103 VAL A O 1
ATOM 867 N N . GLN A 1 104 ? -11.443 -10.889 18.996 1.00 89.69 104 GLN A N 1
ATOM 868 C CA . GLN A 1 104 ? -10.025 -10.742 19.332 1.00 89.69 104 GLN A CA 1
ATOM 869 C C . GLN A 1 104 ? -9.118 -11.395 18.276 1.00 89.69 104 GLN A C 1
ATOM 871 O O . GLN A 1 104 ? -8.117 -10.800 17.874 1.00 89.69 104 GLN A O 1
ATOM 876 N N . GLY A 1 105 ? -9.488 -12.582 17.782 1.00 92.94 105 GLY A N 1
ATOM 877 C CA . GLY A 1 105 ? -8.758 -13.272 16.716 1.00 92.94 105 GLY A CA 1
ATOM 878 C C . GLY A 1 105 ? -8.771 -12.490 15.401 1.00 92.94 105 GLY A C 1
ATOM 879 O O . GLY A 1 105 ? -7.739 -12.364 14.740 1.00 92.94 105 GLY A O 1
ATOM 880 N N . LEU A 1 106 ? -9.912 -11.888 15.053 1.00 94.31 106 LEU A N 1
ATOM 881 C CA . LEU A 1 106 ? -10.045 -11.040 13.868 1.00 94.31 106 LEU A CA 1
ATOM 882 C C . LEU A 1 106 ? -9.189 -9.769 13.961 1.00 94.31 106 LEU A C 1
ATOM 884 O O . LEU A 1 106 ? -8.541 -9.409 12.978 1.00 94.31 106 LEU A O 1
ATOM 888 N N . TYR A 1 107 ? -9.123 -9.119 15.128 1.00 94.06 107 TYR A N 1
ATOM 889 C CA . TYR A 1 107 ? -8.205 -7.994 15.342 1.00 94.06 107 TYR A CA 1
ATOM 890 C C . TYR A 1 107 ? -6.734 -8.414 15.247 1.00 94.06 107 TYR A C 1
ATOM 892 O O . TYR A 1 107 ? -5.940 -7.681 14.662 1.00 94.06 107 TYR A O 1
ATOM 900 N N . GLY A 1 108 ? -6.370 -9.595 15.759 1.00 94.19 108 GLY A N 1
ATOM 901 C CA . GLY A 1 108 ? -5.021 -10.147 15.600 1.00 94.19 108 GLY A CA 1
ATOM 902 C C . GLY A 1 108 ? -4.658 -10.382 14.131 1.00 94.19 108 GLY A C 1
ATOM 903 O O . GLY A 1 108 ? -3.588 -9.972 13.679 1.00 94.19 108 GLY A O 1
ATOM 904 N N . ARG A 1 109 ? -5.583 -10.964 13.355 1.00 95.75 109 ARG A N 1
ATOM 905 C CA . ARG A 1 109 ? -5.417 -11.166 11.906 1.00 95.75 109 ARG A CA 1
ATOM 906 C C . ARG A 1 109 ? -5.291 -9.840 11.155 1.00 95.75 109 ARG A C 1
ATOM 908 O O . ARG A 1 109 ? -4.447 -9.727 10.270 1.00 95.75 109 ARG A O 1
ATOM 915 N N . LEU A 1 110 ? -6.107 -8.844 11.509 1.00 96.31 110 LEU A N 1
ATOM 916 C CA . LEU A 1 110 ? -6.015 -7.502 10.939 1.00 96.31 110 LEU A CA 1
ATOM 917 C C . LEU A 1 110 ? -4.653 -6.869 11.244 1.00 96.31 110 LEU A C 1
ATOM 919 O O . LEU A 1 110 ? -4.011 -6.369 10.330 1.00 96.31 110 LEU A O 1
ATOM 923 N N . GLY A 1 111 ? -4.199 -6.929 12.499 1.00 95.62 111 GLY A N 1
ATOM 924 C CA . GLY A 1 111 ? -2.903 -6.391 12.916 1.00 95.62 111 GLY A CA 1
ATOM 925 C C . GLY A 1 111 ? -1.744 -6.973 12.108 1.00 95.62 111 GLY A C 1
ATOM 926 O O . GLY A 1 111 ? -0.986 -6.215 11.510 1.00 95.62 111 GLY A O 1
ATOM 927 N N . GLY A 1 112 ? -1.674 -8.304 11.992 1.00 96.50 112 GLY A N 1
ATOM 928 C CA . GLY A 1 112 ? -0.629 -8.969 11.205 1.00 96.50 112 GLY A CA 1
ATOM 929 C C . GLY A 1 112 ? -0.641 -8.580 9.722 1.00 96.50 112 GLY A C 1
ATOM 930 O O . GLY A 1 112 ? 0.414 -8.350 9.136 1.00 96.50 112 GLY A O 1
ATOM 931 N N . LEU A 1 113 ? -1.829 -8.438 9.121 1.00 97.12 113 LEU A N 1
ATOM 932 C CA . LEU A 1 113 ? -1.954 -7.976 7.736 1.00 97.12 113 LEU A CA 1
ATOM 933 C C . LEU A 1 113 ? -1.495 -6.518 7.576 1.00 97.12 113 LEU A C 1
ATOM 935 O O . LEU A 1 113 ? -0.767 -6.204 6.637 1.00 97.12 113 LEU A O 1
ATOM 939 N N . LEU A 1 114 ? -1.886 -5.627 8.493 1.00 96.88 114 LEU A N 1
ATOM 940 C CA . LEU A 1 114 ? -1.469 -4.222 8.467 1.00 96.88 114 LEU A CA 1
ATOM 941 C C . LEU A 1 114 ? 0.044 -4.073 8.671 1.00 96.88 114 LEU A C 1
ATOM 943 O O . LEU A 1 114 ? 0.647 -3.194 8.057 1.00 96.88 114 LEU A O 1
ATOM 947 N N . ASP A 1 115 ? 0.664 -4.916 9.496 1.00 97.12 115 ASP A N 1
ATOM 948 C CA . ASP A 1 115 ? 2.119 -4.956 9.664 1.00 97.12 115 ASP A CA 1
ATOM 949 C C . ASP A 1 115 ? 2.829 -5.358 8.365 1.00 97.12 115 ASP A C 1
ATOM 951 O O . ASP A 1 115 ? 3.734 -4.642 7.933 1.00 97.12 115 ASP A O 1
ATOM 955 N N . GLU A 1 116 ? 2.357 -6.405 7.675 1.00 96.19 116 GLU A N 1
ATOM 956 C CA . GLU A 1 116 ? 2.908 -6.804 6.369 1.00 96.19 116 GLU A CA 1
ATOM 957 C C . GLU A 1 116 ? 2.774 -5.673 5.332 1.00 96.19 116 GLU A C 1
ATOM 959 O O . GLU A 1 116 ? 3.710 -5.375 4.586 1.00 96.19 116 GLU A O 1
ATOM 964 N N . MET A 1 117 ? 1.622 -4.998 5.297 1.00 97.00 117 MET A N 1
ATOM 965 C CA . MET A 1 117 ? 1.389 -3.869 4.392 1.00 97.00 117 MET A CA 1
ATOM 966 C C . MET A 1 117 ? 2.317 -2.684 4.691 1.00 97.00 117 MET A C 1
ATOM 968 O O . MET A 1 117 ? 2.832 -2.060 3.759 1.00 97.00 117 MET A O 1
ATOM 972 N N . LYS A 1 118 ? 2.552 -2.368 5.975 1.00 96.38 118 LYS A N 1
ATOM 973 C CA . LYS A 1 118 ? 3.494 -1.313 6.390 1.00 96.38 118 LYS A CA 1
ATOM 974 C C . LYS A 1 118 ? 4.914 -1.646 5.960 1.00 96.38 118 LYS A C 1
ATOM 976 O O . LYS A 1 118 ? 5.584 -0.778 5.407 1.00 96.38 118 LYS A O 1
ATOM 981 N N . GLU A 1 119 ? 5.353 -2.883 6.181 1.00 95.44 119 GLU A N 1
ATOM 982 C CA . GLU A 1 119 ? 6.689 -3.340 5.800 1.00 95.44 119 GLU A CA 1
ATOM 983 C C . GLU A 1 119 ? 6.902 -3.232 4.285 1.00 95.44 119 GLU A C 1
ATOM 985 O O . GLU A 1 119 ? 7.882 -2.629 3.848 1.00 95.44 119 GLU A O 1
ATOM 990 N N . ARG A 1 120 ? 5.947 -3.710 3.474 1.00 93.88 120 ARG A N 1
ATOM 991 C CA . ARG A 1 120 ? 6.017 -3.621 2.003 1.00 93.88 120 ARG A CA 1
ATOM 992 C C . ARG A 1 120 ? 6.054 -2.183 1.499 1.00 93.88 120 ARG A C 1
ATOM 994 O O . ARG A 1 120 ? 6.909 -1.839 0.686 1.00 93.88 120 ARG A O 1
ATOM 1001 N N . CYS A 1 121 ? 5.157 -1.327 1.990 1.00 94.19 121 CYS A N 1
ATOM 1002 C CA . CYS A 1 121 ? 5.168 0.092 1.638 1.00 94.19 121 CYS A CA 1
ATOM 1003 C C . CYS A 1 121 ? 6.471 0.773 2.075 1.00 94.19 121 CYS A C 1
ATOM 1005 O O . CYS A 1 121 ? 7.023 1.567 1.318 1.00 94.19 121 CYS A O 1
ATOM 1007 N N . GLY A 1 122 ? 6.973 0.460 3.272 1.00 92.88 122 GLY A N 1
ATOM 1008 C CA . GLY A 1 122 ? 8.235 0.985 3.786 1.00 92.88 122 GLY A CA 1
ATOM 1009 C C . GLY A 1 122 ? 9.428 0.574 2.924 1.00 92.88 122 GLY A C 1
ATOM 1010 O O . GLY A 1 122 ? 10.226 1.431 2.551 1.00 92.88 122 GLY A O 1
ATOM 1011 N N . ALA A 1 123 ? 9.512 -0.703 2.545 1.00 92.06 123 ALA A N 1
ATOM 1012 C CA . ALA A 1 123 ? 10.554 -1.225 1.665 1.00 92.06 123 ALA A CA 1
ATOM 1013 C C . ALA A 1 123 ? 10.520 -0.558 0.282 1.00 92.06 123 ALA A C 1
ATOM 1015 O O . ALA A 1 123 ? 11.552 -0.114 -0.215 1.00 92.06 123 ALA A O 1
ATOM 1016 N N . LEU A 1 124 ? 9.328 -0.404 -0.297 1.00 91.38 124 LEU A N 1
ATOM 1017 C CA . LEU A 1 124 ? 9.151 0.253 -1.589 1.00 91.38 124 LEU A CA 1
ATOM 1018 C C . LEU A 1 124 ? 9.532 1.740 -1.536 1.00 91.38 124 LEU A C 1
ATOM 1020 O O . LEU A 1 124 ? 10.185 2.247 -2.444 1.00 91.38 124 LEU A O 1
ATOM 1024 N N . LEU A 1 125 ? 9.167 2.454 -0.467 1.00 91.12 125 LEU A N 1
ATOM 1025 C CA . LEU A 1 125 ? 9.534 3.863 -0.291 1.00 91.12 125 LEU A CA 1
ATOM 1026 C C . LEU A 1 125 ? 11.031 4.053 0.010 1.00 91.12 125 LEU A C 1
ATOM 1028 O O . LEU A 1 125 ? 11.587 5.103 -0.320 1.00 91.12 125 LEU A O 1
ATOM 1032 N N . ALA A 1 126 ? 11.701 3.045 0.579 1.00 90.38 126 ALA A N 1
ATOM 1033 C CA . ALA A 1 126 ? 13.141 3.069 0.832 1.00 90.38 126 ALA A CA 1
ATOM 1034 C C . ALA A 1 126 ? 13.988 3.045 -0.456 1.00 90.38 126 ALA A C 1
ATOM 1036 O O . ALA A 1 126 ? 15.133 3.495 -0.430 1.00 90.38 126 ALA A O 1
ATOM 1037 N N . GLU A 1 127 ? 13.428 2.612 -1.595 1.00 81.25 127 GLU A N 1
ATOM 1038 C CA . GLU A 1 127 ? 14.081 2.712 -2.912 1.00 81.25 127 GLU A CA 1
ATOM 1039 C C . GLU A 1 127 ? 14.375 4.176 -3.313 1.00 81.25 127 GLU A C 1
ATOM 1041 O O . GLU A 1 127 ? 15.273 4.458 -4.111 1.00 81.25 127 GLU A O 1
ATOM 1046 N N . GLY A 1 128 ? 13.675 5.148 -2.716 1.00 74.25 128 GLY A N 1
ATOM 1047 C CA . GLY A 1 128 ? 14.024 6.564 -2.794 1.00 74.25 128 GLY A CA 1
ATOM 1048 C C . GLY A 1 128 ? 14.060 7.106 -4.226 1.00 74.25 128 GLY A C 1
ATOM 1049 O O . GLY A 1 128 ? 13.043 7.150 -4.912 1.00 74.25 128 GLY A O 1
ATOM 1050 N N . LYS A 1 129 ? 15.237 7.563 -4.684 1.00 68.44 129 LYS A N 1
ATOM 1051 C CA . LYS A 1 129 ? 15.406 8.277 -5.970 1.00 68.44 129 LYS A CA 1
ATOM 1052 C C . LYS A 1 129 ? 15.157 7.412 -7.211 1.00 68.44 129 LYS A C 1
ATOM 1054 O O . LYS A 1 129 ? 14.959 7.973 -8.286 1.00 68.44 129 LYS A O 1
ATOM 1059 N N . THR A 1 130 ? 15.206 6.084 -7.095 1.00 80.62 130 THR A N 1
ATOM 1060 C CA . THR A 1 130 ? 14.916 5.172 -8.215 1.00 80.62 130 THR A CA 1
ATOM 1061 C C . THR A 1 130 ? 13.426 4.886 -8.359 1.00 80.62 130 THR A C 1
ATOM 1063 O O . THR A 1 130 ? 12.991 4.435 -9.420 1.00 80.62 130 THR A O 1
ATOM 1066 N N 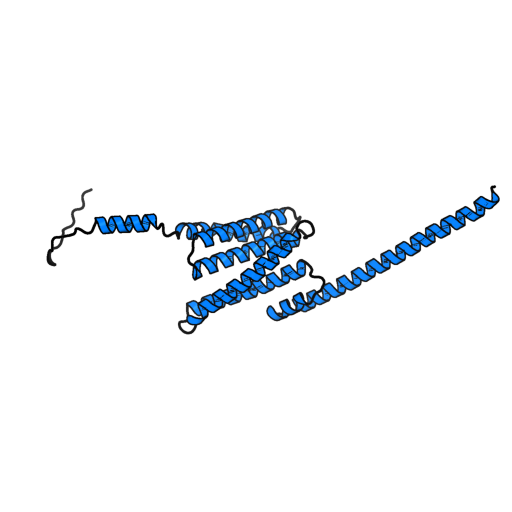. LEU A 1 131 ? 12.635 5.175 -7.323 1.00 85.88 131 LEU A N 1
ATOM 1067 C CA . LEU A 1 131 ? 11.200 4.976 -7.350 1.00 85.88 131 LEU A CA 1
ATOM 1068 C C . LEU A 1 131 ? 10.542 6.049 -8.215 1.00 85.88 131 LEU A C 1
ATOM 1070 O O . LEU A 1 131 ? 10.741 7.253 -8.037 1.00 85.88 131 LEU A O 1
ATOM 1074 N N . ARG A 1 132 ? 9.700 5.615 -9.150 1.00 88.88 132 ARG A N 1
ATOM 1075 C CA . ARG A 1 132 ? 8.907 6.548 -9.945 1.00 88.88 132 ARG A CA 1
ATOM 1076 C C . ARG A 1 132 ? 7.958 7.321 -9.032 1.00 88.88 132 ARG A C 1
ATOM 1078 O O . ARG A 1 132 ? 7.227 6.722 -8.244 1.00 88.88 132 ARG A O 1
ATOM 1085 N N . ALA A 1 133 ? 7.904 8.641 -9.193 1.00 87.31 133 ALA A N 1
ATOM 1086 C CA . ALA A 1 133 ? 7.058 9.500 -8.366 1.00 87.31 133 ALA A CA 1
ATOM 1087 C C . ALA A 1 133 ? 5.569 9.099 -8.409 1.00 87.31 133 ALA A C 1
ATOM 1089 O O . ALA A 1 133 ? 4.883 9.222 -7.396 1.00 87.31 133 ALA A O 1
ATOM 1090 N N . ASP A 1 134 ? 5.068 8.551 -9.528 1.00 88.56 134 ASP A N 1
ATOM 1091 C CA . ASP A 1 134 ? 3.686 8.062 -9.633 1.00 88.56 134 ASP A CA 1
ATOM 1092 C C . ASP A 1 134 ? 3.396 6.824 -8.770 1.00 88.56 134 ASP A C 1
ATOM 1094 O O . ASP A 1 134 ? 2.265 6.644 -8.321 1.00 88.56 134 ASP A O 1
ATOM 1098 N N . VAL A 1 135 ? 4.412 6.004 -8.501 1.00 90.38 135 VAL A N 1
ATOM 1099 C CA . VAL A 1 135 ? 4.335 4.879 -7.562 1.00 90.38 135 VAL A CA 1
ATOM 1100 C C . VAL A 1 135 ? 4.549 5.384 -6.132 1.00 90.38 135 VAL A C 1
ATOM 1102 O O . VAL A 1 135 ? 3.796 5.014 -5.233 1.00 90.38 135 VAL A O 1
ATOM 1105 N N . GLY A 1 136 ? 5.502 6.300 -5.936 1.00 92.25 136 GLY A N 1
ATOM 1106 C CA . GLY A 1 136 ? 5.848 6.866 -4.631 1.00 92.25 136 GLY A CA 1
ATOM 1107 C C . GLY A 1 136 ? 4.687 7.559 -3.921 1.00 92.25 136 GLY A C 1
ATOM 1108 O O . GLY A 1 136 ? 4.431 7.270 -2.752 1.00 92.25 136 GLY A O 1
ATOM 1109 N N . TRP A 1 137 ? 3.921 8.418 -4.607 1.00 92.81 137 TRP A N 1
ATOM 1110 C CA . TRP A 1 137 ? 2.780 9.071 -3.948 1.00 92.81 137 TRP A CA 1
ATOM 1111 C C . TRP A 1 137 ? 1.681 8.068 -3.581 1.00 92.81 137 TRP A C 1
ATOM 1113 O O . TRP A 1 137 ? 1.065 8.196 -2.524 1.00 92.81 137 TRP A O 1
ATOM 1123 N N . ARG A 1 138 ? 1.442 7.051 -4.424 1.00 93.62 138 ARG A N 1
ATOM 1124 C CA . ARG A 1 138 ? 0.430 6.014 -4.166 1.00 93.62 138 ARG A CA 1
ATOM 1125 C C . ARG A 1 138 ? 0.813 5.165 -2.965 1.00 93.62 138 ARG A C 1
ATOM 1127 O O . ARG A 1 138 ? -0.046 4.897 -2.131 1.00 93.62 138 ARG A O 1
ATOM 1134 N N . ALA A 1 139 ? 2.084 4.788 -2.869 1.00 94.38 139 ALA A N 1
ATOM 1135 C CA . ALA A 1 139 ? 2.618 4.037 -1.744 1.00 94.38 139 ALA A CA 1
ATOM 1136 C C . ALA A 1 139 ? 2.552 4.834 -0.438 1.00 94.38 139 ALA A C 1
ATOM 1138 O O . ALA A 1 139 ? 2.029 4.327 0.549 1.00 94.38 139 ALA A O 1
ATOM 1139 N N . SER A 1 140 ? 2.976 6.102 -0.445 1.00 94.50 140 SER A N 1
ATOM 1140 C CA . SER A 1 140 ? 2.845 6.993 0.718 1.00 94.50 140 SER A CA 1
ATOM 1141 C C . SER A 1 140 ? 1.383 7.180 1.131 1.00 94.50 140 SER A C 1
ATOM 1143 O O . SER A 1 140 ? 1.052 7.075 2.308 1.00 94.50 140 SER A O 1
ATOM 1145 N N . ASN A 1 141 ? 0.474 7.384 0.174 1.00 94.56 141 ASN A N 1
ATOM 1146 C CA . ASN A 1 141 ? -0.952 7.516 0.466 1.00 94.56 141 ASN A CA 1
ATOM 1147 C C . ASN A 1 141 ? -1.538 6.227 1.068 1.00 94.56 141 ASN A C 1
ATOM 1149 O O . ASN A 1 141 ? -2.304 6.284 2.027 1.00 94.56 141 ASN A O 1
ATOM 1153 N N . LEU A 1 142 ? -1.171 5.065 0.526 1.00 94.88 142 LEU A N 1
ATOM 1154 C CA . LEU A 1 142 ? -1.626 3.772 1.031 1.00 94.88 142 LEU A CA 1
ATOM 1155 C C . LEU A 1 142 ? -1.059 3.480 2.423 1.00 94.88 142 LEU A C 1
ATOM 1157 O O . LEU A 1 142 ? -1.799 3.045 3.297 1.00 94.88 142 LEU A O 1
ATOM 1161 N N . LEU A 1 143 ? 0.214 3.796 2.666 1.00 96.00 143 LEU A N 1
ATOM 1162 C CA . LEU A 1 143 ? 0.836 3.683 3.984 1.00 96.00 143 LEU A CA 1
ATOM 1163 C C . LEU A 1 143 ? 0.140 4.577 5.019 1.00 96.00 143 LEU A C 1
ATOM 1165 O O . LEU A 1 143 ? -0.131 4.125 6.129 1.00 96.00 143 LEU A O 1
ATOM 1169 N N . GLY A 1 144 ? -0.226 5.806 4.643 1.00 93.25 144 GLY A N 1
ATOM 1170 C CA . GLY A 1 144 ? -1.041 6.685 5.484 1.00 93.25 144 GLY A CA 1
ATOM 1171 C C . GLY A 1 144 ? -2.393 6.062 5.846 1.00 93.25 144 GLY A C 1
ATOM 1172 O O . GLY A 1 144 ? -2.781 6.058 7.013 1.00 93.25 144 GLY A O 1
ATOM 1173 N N . ALA A 1 145 ? -3.082 5.460 4.873 1.00 93.75 145 ALA A N 1
ATOM 1174 C CA . ALA A 1 145 ? -4.363 4.787 5.097 1.00 93.75 145 ALA A CA 1
ATOM 1175 C C . ALA A 1 145 ? -4.233 3.532 5.984 1.00 93.75 145 ALA A C 1
ATOM 1177 O O . ALA A 1 145 ? -5.068 3.302 6.860 1.00 93.75 145 ALA A O 1
ATOM 1178 N N . VAL A 1 146 ? -3.166 2.748 5.806 1.00 95.31 146 VAL A N 1
ATOM 1179 C CA . VAL A 1 146 ? -2.844 1.580 6.642 1.00 95.31 146 VAL A CA 1
ATOM 1180 C C . VAL A 1 146 ? -2.561 2.003 8.082 1.00 95.31 146 VAL A C 1
ATOM 1182 O O . VAL A 1 146 ? -3.097 1.404 9.013 1.00 95.31 146 VAL A O 1
ATOM 1185 N N . GLN A 1 147 ? -1.781 3.068 8.282 1.00 94.62 147 GLN A N 1
ATOM 1186 C CA . GLN A 1 147 ? -1.505 3.611 9.613 1.00 94.62 147 GLN A CA 1
ATOM 1187 C C . GLN A 1 147 ? -2.772 4.150 10.280 1.00 94.62 147 GLN A C 1
ATOM 1189 O O . GLN A 1 147 ? -3.001 3.902 11.461 1.00 94.62 147 GLN A O 1
ATOM 1194 N N . LEU A 1 148 ? -3.650 4.812 9.524 1.00 91.94 148 LEU A N 1
ATOM 1195 C CA . LEU A 1 148 ? -4.948 5.243 10.037 1.00 91.94 148 LEU A CA 1
ATOM 1196 C C . LEU A 1 148 ? -5.801 4.050 10.500 1.00 91.94 148 LEU A C 1
ATOM 1198 O O . LEU A 1 148 ? -6.346 4.069 11.602 1.00 91.94 148 LEU A O 1
ATOM 1202 N N . MET A 1 149 ? -5.881 2.986 9.700 1.00 92.69 149 MET A N 1
ATOM 1203 C CA . MET A 1 149 ? -6.600 1.768 10.086 1.00 92.69 149 MET A CA 1
ATOM 1204 C C . MET A 1 149 ? -5.989 1.106 11.329 1.00 92.69 149 MET A C 1
ATOM 1206 O O . MET A 1 149 ? -6.716 0.671 12.221 1.00 92.69 149 MET A O 1
ATOM 1210 N N . ASN A 1 150 ? -4.659 1.085 11.418 1.00 93.38 150 ASN A N 1
ATOM 1211 C CA . ASN A 1 150 ? -3.933 0.584 12.579 1.00 93.38 150 ASN A CA 1
ATOM 1212 C C . ASN A 1 150 ? -4.246 1.405 13.842 1.00 93.38 150 ASN A C 1
ATOM 1214 O O . ASN A 1 150 ? -4.501 0.834 14.898 1.00 93.38 150 ASN A O 1
ATOM 1218 N N . ALA A 1 151 ? -4.312 2.735 13.736 1.00 90.75 151 ALA A N 1
ATOM 1219 C CA . ALA A 1 151 ? -4.726 3.597 14.841 1.00 90.75 151 ALA A CA 1
ATOM 1220 C C . ALA A 1 151 ? -6.129 3.238 15.361 1.00 90.75 151 ALA A C 1
ATOM 1222 O O . ALA A 1 151 ? -6.315 3.167 16.575 1.00 90.75 151 ALA A O 1
ATOM 1223 N N . PHE A 1 152 ? -7.091 2.942 14.480 1.00 88.25 152 PHE A N 1
ATOM 1224 C CA . PHE A 1 152 ? -8.414 2.467 14.904 1.00 88.25 152 PHE A CA 1
ATOM 1225 C C . PHE A 1 152 ? -8.368 1.097 15.573 1.00 88.25 152 PHE A C 1
ATOM 1227 O O . PHE A 1 152 ? -9.009 0.903 16.603 1.00 88.25 152 PHE A O 1
ATOM 1234 N N . ALA A 1 153 ? -7.608 0.154 15.015 1.00 89.94 153 ALA A N 1
ATOM 1235 C CA . ALA A 1 153 ? -7.456 -1.164 15.616 1.00 89.94 153 ALA A CA 1
ATOM 1236 C C . ALA A 1 153 ? -6.878 -1.056 17.038 1.00 89.94 153 ALA A C 1
ATOM 1238 O O . ALA A 1 153 ? -7.458 -1.605 17.969 1.00 89.94 153 ALA A O 1
ATOM 1239 N N . VAL A 1 154 ? -5.813 -0.269 17.222 1.00 89.38 154 VAL A N 1
ATOM 1240 C CA . VAL A 1 154 ? -5.178 -0.012 18.527 1.00 89.38 154 VAL A CA 1
ATOM 1241 C C . VAL A 1 154 ? -6.117 0.715 19.491 1.00 89.38 154 VAL A C 1
ATOM 1243 O O . VAL A 1 154 ? -6.133 0.405 20.683 1.00 89.38 154 VAL A O 1
ATOM 1246 N N . ALA A 1 155 ? -6.913 1.673 19.009 1.00 86.50 155 ALA A N 1
ATOM 1247 C CA . ALA A 1 155 ? -7.887 2.367 19.847 1.00 86.50 155 ALA A CA 1
ATOM 1248 C C . ALA A 1 155 ? -8.924 1.402 20.440 1.00 86.50 155 ALA A C 1
ATOM 1250 O O . ALA A 1 155 ? -9.300 1.536 21.602 1.00 86.50 155 ALA A O 1
ATOM 1251 N N . GLU A 1 156 ? -9.350 0.416 19.654 1.00 85.31 156 GLU A N 1
ATOM 1252 C CA . GLU A 1 156 ? -10.340 -0.582 20.055 1.00 85.31 156 GLU A CA 1
ATOM 1253 C C . GLU A 1 156 ? -9.760 -1.668 20.971 1.00 85.31 156 GLU A C 1
ATOM 1255 O O . GLU A 1 156 ? -10.409 -2.057 21.944 1.00 85.31 156 GLU A O 1
ATOM 1260 N N . THR A 1 157 ? -8.548 -2.152 20.684 1.00 87.25 157 THR A N 1
ATOM 1261 C CA . THR A 1 157 ? -7.948 -3.295 21.393 1.00 87.25 157 THR A CA 1
ATOM 1262 C C . THR A 1 157 ? -7.129 -2.892 22.613 1.00 87.25 157 THR A C 1
ATOM 1264 O O . THR A 1 157 ? -7.275 -3.490 23.676 1.00 87.25 157 THR A O 1
ATOM 1267 N N . GLU A 1 158 ? -6.268 -1.884 22.480 1.00 86.56 158 GLU A N 1
ATOM 1268 C CA . GLU A 1 158 ? -5.333 -1.467 23.530 1.00 86.56 158 GLU A CA 1
ATOM 1269 C C . GLU A 1 158 ? -5.863 -0.288 24.347 1.00 86.56 158 GLU A C 1
ATOM 1271 O O . GLU A 1 158 ? -5.398 -0.062 25.463 1.00 86.56 158 GLU A O 1
ATOM 1276 N N . ARG A 1 159 ? -6.803 0.491 23.789 1.00 81.44 159 ARG A N 1
ATOM 1277 C CA . ARG A 1 159 ? -7.365 1.707 24.409 1.00 81.44 159 ARG A CA 1
ATOM 1278 C C . ARG A 1 159 ? -6.286 2.674 24.915 1.00 81.44 159 ARG A C 1
ATOM 1280 O O . ARG A 1 159 ? -6.463 3.353 25.922 1.00 81.44 159 ARG A O 1
ATOM 1287 N N . ASN A 1 160 ? -5.155 2.735 24.209 1.00 83.88 160 ASN A N 1
ATOM 1288 C CA . ASN A 1 160 ? -4.013 3.575 24.560 1.00 83.88 160 ASN A CA 1
ATOM 1289 C C . ASN A 1 160 ? -4.003 4.860 23.706 1.00 83.88 160 ASN A C 1
ATOM 1291 O O . ASN A 1 160 ? -3.476 4.842 22.587 1.00 83.88 160 ASN A O 1
ATOM 1295 N N . PRO A 1 161 ? -4.530 5.993 24.210 1.00 80.00 161 PRO A N 1
ATOM 1296 C CA . PRO A 1 161 ? -4.689 7.212 23.415 1.00 80.00 161 PRO A CA 1
ATOM 1297 C C . PRO A 1 161 ? -3.348 7.805 22.966 1.00 80.00 161 PRO A C 1
ATOM 1299 O O . PRO A 1 161 ? -3.244 8.323 21.855 1.00 80.00 161 PRO A O 1
ATOM 1302 N N . LYS A 1 162 ? -2.283 7.668 23.771 1.00 84.50 162 LYS A N 1
ATOM 1303 C CA . LYS A 1 162 ? -0.939 8.154 23.413 1.00 84.50 162 LYS A CA 1
ATOM 1304 C C . LYS A 1 162 ? -0.380 7.411 22.203 1.00 84.50 162 LYS A C 1
ATOM 1306 O O . LYS A 1 162 ? 0.164 8.043 21.296 1.00 84.50 162 LYS A O 1
ATOM 1311 N N . LYS A 1 163 ? -0.542 6.085 22.176 1.00 87.81 163 LYS A N 1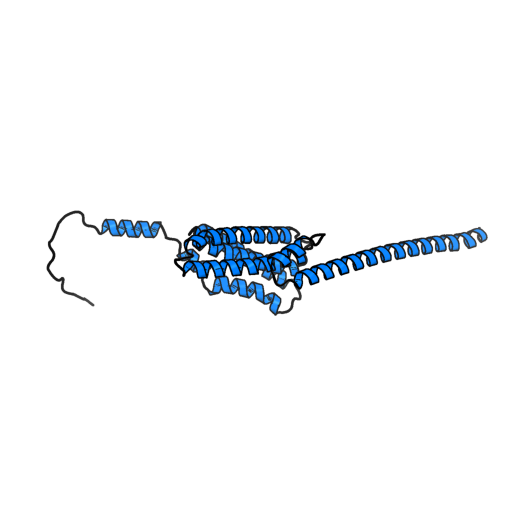
ATOM 1312 C CA . LYS A 1 163 ? -0.115 5.239 21.053 1.00 87.81 163 LYS A CA 1
ATOM 1313 C C . LYS A 1 163 ? -0.930 5.542 19.797 1.00 87.81 163 LYS A C 1
ATOM 1315 O O . LYS A 1 163 ? -0.349 5.753 18.738 1.00 87.81 163 LYS A O 1
ATOM 1320 N N . VAL A 1 164 ? -2.253 5.663 19.929 1.00 86.56 164 VAL A N 1
ATOM 1321 C CA . VAL A 1 164 ? -3.144 6.051 18.822 1.00 86.56 164 VAL A CA 1
ATOM 1322 C C . VAL A 1 164 ? -2.736 7.409 18.246 1.00 86.56 164 VAL A C 1
ATOM 1324 O O . VAL A 1 164 ? -2.533 7.532 17.042 1.00 86.56 164 VAL A O 1
ATOM 1327 N N . ALA A 1 165 ? -2.524 8.421 19.091 1.00 84.62 165 ALA A N 1
ATOM 1328 C CA . ALA A 1 165 ? -2.118 9.753 18.649 1.00 84.62 165 ALA A CA 1
ATOM 1329 C C . ALA A 1 165 ? -0.747 9.769 17.952 1.00 84.62 165 ALA A C 1
ATOM 1331 O O . ALA A 1 165 ? -0.532 10.589 17.058 1.00 84.62 165 ALA A O 1
ATOM 1332 N N . ALA A 1 166 ? 0.185 8.898 18.353 1.00 88.56 166 ALA A N 1
ATOM 1333 C CA . ALA A 1 166 ? 1.468 8.739 17.670 1.00 88.56 166 ALA A CA 1
ATOM 1334 C C . ALA A 1 166 ? 1.281 8.152 16.262 1.00 88.56 166 ALA A C 1
ATOM 1336 O O . ALA A 1 166 ? 1.735 8.756 15.292 1.00 88.56 166 ALA A O 1
ATOM 1337 N N . ILE A 1 167 ? 0.521 7.060 16.139 1.00 91.19 167 ILE A N 1
ATOM 1338 C CA . ILE A 1 167 ? 0.225 6.412 14.851 1.00 91.19 167 ILE A CA 1
ATOM 1339 C C . ILE A 1 167 ? -0.522 7.371 13.906 1.00 91.19 167 ILE A C 1
ATOM 1341 O O . ILE A 1 167 ? -0.208 7.462 12.721 1.00 91.19 167 ILE A O 1
ATOM 1345 N N . LEU A 1 168 ? -1.474 8.158 14.420 1.00 88.75 168 LEU A N 1
ATOM 1346 C CA . LEU A 1 168 ? -2.181 9.165 13.620 1.00 88.75 168 LEU A CA 1
ATOM 1347 C C . LEU A 1 168 ? -1.248 10.261 13.091 1.00 88.75 168 LEU A C 1
ATOM 1349 O O . LEU A 1 168 ? -1.428 10.732 11.968 1.00 88.75 168 LEU A O 1
ATOM 1353 N N . ARG A 1 169 ? -0.234 10.670 13.866 1.00 89.62 169 ARG A N 1
ATOM 1354 C CA . ARG A 1 169 ? 0.781 11.623 13.389 1.00 89.62 169 ARG A CA 1
ATOM 1355 C C . ARG A 1 169 ? 1.622 11.033 12.260 1.00 89.62 169 ARG A C 1
ATOM 1357 O O . ARG A 1 169 ? 1.899 11.751 11.301 1.00 89.62 169 ARG A O 1
ATOM 1364 N N . GLU A 1 170 ? 1.978 9.753 12.343 1.00 92.06 170 GLU A N 1
ATOM 1365 C CA . GLU A 1 170 ? 2.656 9.041 11.251 1.00 92.06 170 GLU A CA 1
ATOM 1366 C C . GLU A 1 170 ? 1.779 9.000 9.993 1.00 92.06 170 GLU A C 1
ATOM 1368 O O . GLU A 1 170 ? 2.235 9.381 8.915 1.00 92.06 170 GLU A O 1
ATOM 1373 N N . ALA A 1 171 ? 0.495 8.647 10.133 1.00 92.00 171 ALA A N 1
ATOM 1374 C CA . ALA A 1 171 ? -0.464 8.641 9.026 1.00 92.00 171 ALA A CA 1
ATOM 1375 C C . ALA A 1 171 ? -0.552 10.010 8.322 1.00 92.00 171 ALA A C 1
ATOM 1377 O O . ALA A 1 171 ? -0.458 10.088 7.096 1.00 92.00 171 ALA A O 1
ATOM 1378 N N . ILE A 1 172 ? -0.657 11.099 9.095 1.00 91.06 172 ILE A N 1
ATOM 1379 C CA . ILE A 1 172 ? -0.645 12.479 8.576 1.00 91.06 172 ILE A CA 1
ATOM 1380 C C . ILE A 1 172 ? 0.651 12.771 7.817 1.00 91.06 172 ILE A C 1
ATOM 1382 O O . ILE A 1 172 ? 0.605 13.372 6.743 1.00 91.06 172 ILE A O 1
ATOM 1386 N N . GLY A 1 173 ? 1.799 12.368 8.369 1.00 91.56 173 GLY A N 1
ATOM 1387 C CA . GLY A 1 173 ? 3.099 12.528 7.720 1.00 91.56 173 GLY A CA 1
ATOM 1388 C C . GLY A 1 173 ? 3.115 11.885 6.335 1.00 91.56 173 GLY A C 1
ATOM 1389 O O . GLY A 1 173 ? 3.434 12.550 5.352 1.00 91.56 173 GLY A O 1
ATOM 1390 N N . HIS A 1 174 ? 2.665 10.634 6.236 1.00 93.94 174 HIS A N 1
ATOM 1391 C CA . HIS A 1 174 ? 2.608 9.908 4.968 1.00 93.94 174 HIS A CA 1
ATOM 1392 C C . HIS A 1 174 ? 1.652 10.540 3.947 1.00 93.94 174 HIS A C 1
ATOM 1394 O O . HIS A 1 174 ? 2.002 10.646 2.770 1.00 93.94 174 HIS A O 1
ATOM 1400 N N . PHE A 1 175 ? 0.479 11.026 4.371 1.00 93.19 175 PHE A N 1
ATOM 1401 C CA . PHE A 1 175 ? -0.423 11.750 3.469 1.00 93.19 175 PHE A CA 1
ATOM 1402 C C . PHE A 1 175 ? 0.193 13.054 2.956 1.00 93.19 175 PHE A C 1
ATOM 1404 O O . PHE A 1 175 ? 0.087 13.343 1.766 1.00 93.19 175 PHE A O 1
ATOM 1411 N N . LYS A 1 176 ? 0.888 13.819 3.807 1.00 92.56 176 LYS A N 1
ATOM 1412 C CA . LYS A 1 176 ? 1.600 15.034 3.377 1.00 92.56 176 LYS A CA 1
ATOM 1413 C C . LYS A 1 176 ? 2.687 14.721 2.354 1.00 92.56 176 LYS A C 1
ATOM 1415 O O . LYS A 1 176 ? 2.708 15.343 1.298 1.00 92.56 176 LYS A O 1
ATOM 1420 N N . THR A 1 177 ? 3.505 13.698 2.600 1.00 93.06 177 THR A N 1
ATOM 1421 C CA . THR A 1 177 ? 4.509 13.239 1.628 1.00 93.06 177 THR A CA 1
ATOM 1422 C C . THR A 1 177 ? 3.865 12.801 0.310 1.00 93.06 177 THR A C 1
ATOM 1424 O O . THR A 1 177 ? 4.394 13.086 -0.766 1.00 93.06 177 THR A O 1
ATOM 1427 N N . ALA A 1 178 ? 2.699 12.148 0.355 1.00 92.38 178 ALA A N 1
ATOM 1428 C CA . ALA A 1 178 ? 1.955 11.790 -0.850 1.00 92.38 178 ALA A CA 1
ATOM 1429 C C . ALA A 1 178 ? 1.474 13.026 -1.629 1.00 92.38 178 ALA A C 1
ATOM 1431 O O . ALA A 1 178 ? 1.587 13.046 -2.855 1.00 92.38 178 ALA A O 1
ATOM 1432 N N . ILE A 1 179 ? 0.982 14.059 -0.934 1.00 90.62 179 ILE A N 1
ATOM 1433 C CA . ILE A 1 179 ? 0.571 15.341 -1.531 1.00 90.62 179 ILE A CA 1
ATOM 1434 C C . ILE A 1 179 ? 1.764 16.026 -2.204 1.00 90.62 179 ILE A C 1
ATOM 1436 O O . ILE A 1 179 ? 1.693 16.366 -3.382 1.00 90.62 179 ILE A O 1
ATOM 1440 N N . GLU A 1 180 ? 2.880 16.163 -1.490 1.00 91.38 180 GLU A N 1
ATOM 1441 C CA . GLU A 1 180 ? 4.103 16.763 -2.029 1.00 91.38 180 GLU A CA 1
ATOM 1442 C C . GLU A 1 180 ? 4.571 16.015 -3.281 1.00 91.38 180 GLU A C 1
ATOM 1444 O O . GLU A 1 180 ? 4.835 16.621 -4.318 1.00 91.38 180 GLU A O 1
ATOM 1449 N N . THR A 1 181 ? 4.589 14.680 -3.228 1.00 89.38 181 THR A N 1
ATOM 1450 C CA . THR A 1 181 ? 5.023 13.852 -4.359 1.00 89.38 181 THR A CA 1
ATOM 1451 C C . THR A 1 181 ? 4.079 13.986 -5.557 1.00 89.38 181 THR A C 1
ATOM 1453 O O . THR A 1 181 ? 4.548 14.136 -6.685 1.00 89.38 181 THR A O 1
ATOM 1456 N N . VAL A 1 182 ? 2.755 13.967 -5.359 1.00 89.56 182 VAL A N 1
ATOM 1457 C CA . VAL A 1 182 ? 1.797 14.065 -6.477 1.00 89.56 182 VAL A CA 1
ATOM 1458 C C . VAL A 1 182 ? 1.756 15.464 -7.098 1.00 89.56 182 VAL A C 1
ATOM 1460 O O . VAL A 1 182 ? 1.462 15.597 -8.286 1.00 89.56 182 VAL A O 1
ATOM 1463 N N . ASP A 1 183 ? 2.098 16.502 -6.335 1.00 87.19 183 ASP A N 1
ATOM 1464 C CA . ASP A 1 183 ? 2.162 17.879 -6.828 1.00 87.19 183 ASP A CA 1
ATOM 1465 C C . ASP A 1 183 ? 3.351 18.107 -7.766 1.00 87.19 183 ASP A C 1
ATOM 1467 O O . ASP A 1 183 ? 3.236 18.875 -8.723 1.00 87.19 183 ASP A O 1
ATOM 1471 N N . THR A 1 184 ? 4.460 17.384 -7.562 1.00 85.75 184 THR A N 1
ATOM 1472 C CA . THR A 1 184 ? 5.596 17.400 -8.504 1.00 85.75 184 THR A CA 1
ATOM 1473 C C . THR A 1 184 ? 5.260 16.767 -9.857 1.00 85.75 184 THR A C 1
ATOM 1475 O O . THR A 1 184 ? 5.924 17.042 -10.857 1.00 85.75 184 THR A O 1
ATOM 1478 N N . LEU A 1 185 ? 4.217 15.936 -9.923 1.00 83.19 185 LEU A N 1
ATOM 1479 C CA . LEU A 1 185 ? 3.775 15.303 -11.158 1.00 83.19 185 LEU A CA 1
ATOM 1480 C C . LEU A 1 185 ? 2.839 16.230 -11.932 1.00 83.19 185 LEU A C 1
ATOM 1482 O O . LEU A 1 185 ? 1.904 16.804 -11.372 1.00 83.19 185 LEU A O 1
ATOM 1486 N N . ALA A 1 186 ? 2.974 16.261 -13.259 1.00 71.69 186 ALA A N 1
ATOM 1487 C CA . ALA A 1 186 ? 1.947 16.772 -14.174 1.00 71.69 186 ALA A CA 1
ATOM 1488 C C . ALA A 1 186 ? 0.732 15.812 -14.256 1.00 71.69 186 ALA A C 1
ATOM 1490 O O . ALA A 1 186 ? 0.273 15.442 -15.333 1.00 71.69 186 ALA A O 1
ATOM 1491 N N . ALA A 1 187 ? 0.255 15.329 -13.106 1.00 64.31 187 ALA A N 1
ATOM 1492 C CA . ALA A 1 187 ? -0.834 14.370 -12.997 1.00 64.31 187 ALA A CA 1
ATOM 1493 C C . ALA A 1 187 ? -2.205 15.039 -13.202 1.00 64.31 187 ALA A C 1
ATOM 1495 O O . ALA A 1 187 ? -2.406 16.203 -12.853 1.00 64.31 187 ALA A O 1
ATOM 1496 N N . ALA A 1 188 ? -3.167 14.271 -13.727 1.00 66.31 188 ALA A N 1
ATOM 1497 C CA . ALA A 1 188 ? -4.564 14.687 -13.842 1.00 66.31 188 ALA A CA 1
ATOM 1498 C C . ALA A 1 188 ? -5.150 15.074 -12.470 1.00 66.31 188 ALA A C 1
ATOM 1500 O O . ALA A 1 188 ? -4.808 14.465 -11.452 1.00 66.31 188 ALA A O 1
ATOM 1501 N N . GLY A 1 189 ? -6.064 16.053 -12.448 1.00 70.00 189 GLY A N 1
ATOM 1502 C CA . GLY A 1 189 ? -6.589 16.655 -11.212 1.00 70.00 189 GLY A CA 1
ATOM 1503 C C . GLY A 1 189 ? -7.146 15.654 -10.192 1.00 70.00 189 GLY A C 1
ATOM 1504 O O . GLY A 1 189 ? -6.955 15.835 -8.995 1.00 70.00 189 GLY A O 1
ATOM 1505 N N . TRP A 1 190 ? -7.739 14.547 -10.652 1.00 73.31 190 TRP A N 1
ATOM 1506 C CA . TRP A 1 190 ? -8.240 13.483 -9.776 1.00 73.31 190 TRP A CA 1
ATOM 1507 C C . TRP A 1 190 ? -7.145 12.868 -8.889 1.00 73.31 190 TRP A C 1
ATOM 1509 O O . TRP A 1 190 ? -7.296 12.810 -7.673 1.00 73.31 190 TRP A O 1
ATOM 1519 N N . SER A 1 191 ? -6.009 12.469 -9.471 1.00 78.94 191 SER A N 1
ATOM 1520 C CA . SER A 1 191 ? -4.903 11.836 -8.733 1.00 78.94 191 SER A CA 1
ATOM 1521 C C . SER A 1 191 ? -4.294 12.763 -7.682 1.00 78.94 191 SER A C 1
ATOM 1523 O O . SER A 1 191 ? -3.857 12.296 -6.636 1.00 78.94 191 SER A O 1
ATOM 1525 N N . ARG A 1 192 ? -4.299 14.078 -7.937 1.00 81.31 192 ARG A N 1
ATOM 1526 C CA . ARG A 1 192 ? -3.816 15.092 -6.987 1.00 81.31 192 ARG A CA 1
ATOM 1527 C C . ARG A 1 192 ? -4.736 15.253 -5.777 1.00 81.31 192 ARG A C 1
ATOM 1529 O O . ARG A 1 192 ? -4.259 15.587 -4.694 1.00 81.31 192 ARG A O 1
ATOM 1536 N N . ASN A 1 193 ? -6.033 15.009 -5.944 1.00 86.25 193 ASN A N 1
ATOM 1537 C CA . ASN A 1 193 ? -7.013 15.237 -4.888 1.00 86.25 193 ASN A CA 1
ATOM 1538 C C . ASN A 1 193 ? -7.154 14.051 -3.930 1.00 86.25 193 ASN A C 1
ATOM 1540 O O . ASN A 1 193 ? -7.441 14.273 -2.763 1.00 86.25 193 ASN A O 1
ATOM 1544 N N . VAL A 1 194 ? -6.889 12.816 -4.369 1.00 87.06 194 VAL A N 1
ATOM 1545 C CA . VAL A 1 194 ? -7.016 11.615 -3.519 1.00 87.06 194 VAL A CA 1
ATOM 1546 C C . VAL A 1 194 ? -6.293 11.737 -2.164 1.00 87.06 194 VAL A C 1
ATOM 1548 O O . VAL A 1 194 ? -6.952 11.566 -1.138 1.00 87.06 194 VAL A O 1
ATOM 1551 N N . PRO A 1 195 ? -4.983 12.057 -2.093 1.00 85.88 195 PRO A N 1
ATOM 1552 C CA . PRO A 1 195 ? -4.308 12.152 -0.799 1.00 85.88 195 PRO A CA 1
ATOM 1553 C C . PRO A 1 195 ? -4.782 13.354 0.035 1.00 85.88 195 PRO A C 1
ATOM 1555 O O . PRO A 1 195 ? -4.737 13.298 1.262 1.00 85.88 195 PRO A O 1
ATOM 1558 N N . ARG A 1 196 ? -5.292 14.414 -0.610 1.00 88.62 196 ARG A N 1
ATOM 1559 C CA . ARG A 1 196 ? -5.894 15.571 0.070 1.00 88.62 196 ARG A CA 1
ATOM 1560 C C . ARG A 1 196 ? -7.220 15.202 0.713 1.00 88.62 196 ARG A C 1
ATOM 1562 O O . ARG A 1 196 ? -7.382 15.454 1.895 1.00 88.62 196 ARG A O 1
ATOM 1569 N N . TRP A 1 197 ? -8.111 14.531 -0.014 1.00 87.25 197 TRP A N 1
ATOM 1570 C CA . TRP A 1 197 ? -9.381 14.046 0.524 1.00 87.25 197 TRP A CA 1
ATOM 1571 C C . TRP A 1 197 ? -9.179 13.064 1.676 1.00 87.25 197 TRP A C 1
ATOM 1573 O O . TRP A 1 197 ? -9.878 13.153 2.677 1.00 87.25 197 TRP A O 1
ATOM 1583 N N . ASN A 1 198 ? -8.190 12.170 1.586 1.00 85.94 198 ASN A N 1
ATOM 1584 C CA . ASN A 1 198 ? -7.861 11.267 2.692 1.00 85.94 198 ASN A CA 1
ATOM 1585 C C . ASN A 1 198 ? -7.389 12.028 3.941 1.00 85.94 198 ASN A C 1
ATOM 1587 O O . ASN A 1 198 ? -7.796 11.705 5.057 1.00 85.94 198 ASN A O 1
ATOM 1591 N N . LEU A 1 199 ? -6.559 13.058 3.758 1.00 85.56 199 LEU A N 1
ATOM 1592 C CA . LEU A 1 199 ? -6.112 13.918 4.850 1.00 85.56 199 LEU A CA 1
ATOM 1593 C C . LEU A 1 199 ? -7.259 14.773 5.415 1.00 85.56 199 LEU A C 1
ATOM 1595 O O . LEU A 1 199 ? -7.367 14.948 6.627 1.00 85.56 199 LEU A O 1
ATOM 1599 N N . GLU A 1 200 ? -8.130 15.288 4.551 1.00 83.75 200 GLU A N 1
ATOM 1600 C CA . GLU A 1 200 ? -9.320 16.049 4.925 1.00 83.75 200 GLU A CA 1
ATOM 1601 C C . GLU A 1 200 ? -10.316 15.193 5.696 1.00 83.75 200 GLU A C 1
ATOM 1603 O O . GLU A 1 200 ? -10.841 15.675 6.685 1.00 83.75 200 GLU A O 1
ATOM 1608 N N . LEU A 1 201 ? -10.543 13.932 5.325 1.00 77.88 201 LEU A N 1
ATOM 1609 C CA . LEU A 1 201 ? -11.390 13.017 6.100 1.00 77.88 201 LEU A CA 1
ATOM 1610 C C . LEU A 1 201 ? -10.855 12.841 7.526 1.00 77.88 201 LEU A C 1
ATOM 1612 O O . LEU A 1 201 ? -11.619 12.862 8.489 1.00 77.88 201 LEU A O 1
ATOM 1616 N N . LEU A 1 202 ? -9.531 12.750 7.674 1.00 77.56 202 LEU A N 1
ATOM 1617 C CA . LEU A 1 202 ? -8.896 12.621 8.981 1.00 77.56 202 LEU A CA 1
ATOM 1618 C C . LEU A 1 202 ? -9.075 13.872 9.864 1.00 77.56 202 LEU A C 1
ATOM 1620 O O . LEU A 1 202 ? -9.266 13.751 11.078 1.00 77.56 202 LEU A O 1
ATOM 1624 N N . TYR A 1 203 ? -9.006 15.068 9.273 1.00 73.44 203 TYR A N 1
ATOM 1625 C CA . TYR A 1 203 ? -9.185 16.334 9.996 1.00 73.44 203 TYR A CA 1
ATOM 1626 C C . TYR A 1 203 ? -10.657 16.736 10.171 1.00 73.44 203 TYR A C 1
ATOM 1628 O O . TYR A 1 203 ? -11.047 17.194 11.243 1.00 73.44 203 TYR A O 1
ATOM 1636 N N . GLY A 1 204 ? -11.467 16.566 9.130 1.00 54.31 204 GLY A N 1
ATOM 1637 C CA . GLY A 1 204 ? -12.847 17.034 9.006 1.00 54.31 204 GLY A CA 1
ATOM 1638 C C . GLY A 1 204 ? -13.827 16.288 9.902 1.00 54.31 204 GLY A C 1
ATOM 1639 O O . GLY A 1 204 ? -14.796 16.883 10.363 1.00 54.31 204 GLY A O 1
ATOM 1640 N N . GLU A 1 205 ? -13.543 15.031 10.247 1.00 59.00 205 GLU A N 1
ATOM 1641 C CA . GLU A 1 205 ? -14.326 14.300 11.250 1.00 59.00 205 GLU A CA 1
ATOM 1642 C C . GLU A 1 205 ? -13.897 14.594 12.704 1.00 59.00 205 GLU A C 1
ATOM 1644 O O . GLU A 1 205 ? -14.370 13.936 13.634 1.00 59.00 205 GLU A O 1
ATOM 1649 N N . GLN A 1 206 ? -12.991 15.561 12.933 1.00 55.53 206 GLN A N 1
ATOM 1650 C CA . GLN A 1 206 ? -12.389 15.851 14.246 1.00 55.53 206 GLN A CA 1
ATOM 1651 C C . GLN A 1 206 ? -11.801 14.602 14.925 1.00 55.53 206 GLN A C 1
ATOM 1653 O O . GLN A 1 206 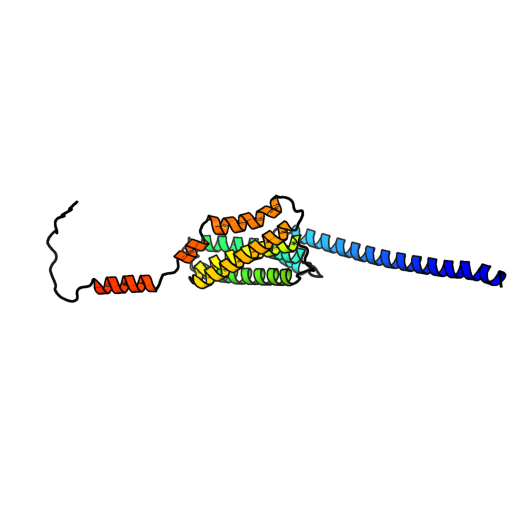? -11.629 14.571 16.140 1.00 55.53 206 GLN A O 1
ATOM 1658 N N . MET A 1 207 ? -11.471 13.546 14.175 1.00 57.34 207 MET A N 1
ATOM 1659 C CA . MET A 1 207 ? -11.033 12.268 14.746 1.00 57.34 207 MET A CA 1
ATOM 1660 C C . MET A 1 207 ? -9.764 12.428 15.580 1.00 57.34 207 MET A C 1
ATOM 1662 O O . MET A 1 207 ? -9.663 11.877 16.672 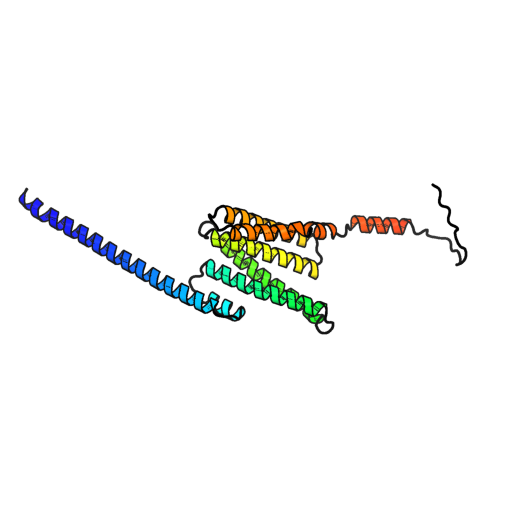1.00 57.34 207 MET A O 1
ATOM 1666 N N . VAL A 1 208 ? -8.830 13.260 15.114 1.00 55.53 208 VAL A N 1
ATOM 1667 C CA . VAL A 1 208 ? -7.611 13.604 15.859 1.00 55.53 208 VAL A CA 1
ATOM 1668 C C . VAL A 1 208 ? -7.938 14.296 17.188 1.00 55.53 208 VAL A C 1
ATOM 1670 O O . VAL A 1 208 ? -7.288 14.016 18.193 1.00 55.53 208 VAL A O 1
ATOM 1673 N N . GLU A 1 209 ? -8.948 15.169 17.221 1.00 53.91 209 GLU A N 1
ATOM 1674 C CA . GLU A 1 209 ? -9.399 15.819 18.456 1.00 53.91 209 GLU A CA 1
ATOM 1675 C C . GLU A 1 209 ? -10.181 14.863 19.354 1.00 53.91 209 GLU A C 1
ATOM 1677 O O . GLU A 1 209 ? -9.941 14.856 20.551 1.00 53.91 209 GLU A O 1
ATOM 1682 N N . ARG A 1 210 ? -11.032 13.988 18.811 1.00 54.66 210 ARG A N 1
ATOM 1683 C CA . ARG A 1 210 ? -11.748 12.959 19.583 1.00 54.66 210 ARG A CA 1
ATOM 1684 C C . ARG A 1 210 ? -10.795 11.993 20.282 1.00 54.66 210 ARG A C 1
ATOM 1686 O O . ARG A 1 210 ? -11.024 11.666 21.439 1.00 54.66 210 ARG A O 1
ATOM 1693 N N . PHE A 1 211 ? -9.706 11.583 19.630 1.00 51.06 211 PHE A N 1
ATOM 1694 C CA . PHE A 1 211 ? -8.678 10.756 20.272 1.00 51.06 211 PHE A CA 1
ATOM 1695 C C . PHE A 1 211 ? -7.808 11.532 21.268 1.00 51.06 211 PHE A C 1
ATOM 1697 O O . PHE A 1 211 ? -7.351 10.941 22.242 1.00 51.06 211 PHE A O 1
ATOM 1704 N N . ARG A 1 212 ? -7.603 12.842 21.067 1.00 47.62 212 ARG A N 1
ATOM 1705 C CA . ARG A 1 212 ? -6.969 13.718 22.071 1.00 47.62 212 ARG A CA 1
ATOM 1706 C C . ARG A 1 212 ? -7.871 13.949 23.288 1.00 47.62 212 ARG A C 1
ATOM 1708 O O . ARG A 1 212 ? -7.384 13.932 24.404 1.00 47.62 212 ARG A O 1
ATOM 1715 N N . LEU A 1 213 ? -9.174 14.129 23.082 1.00 44.38 213 LEU A N 1
ATOM 1716 C CA . LEU A 1 213 ? -10.180 14.355 24.127 1.00 44.38 213 LEU A CA 1
ATOM 1717 C C . LEU A 1 213 ? -10.566 13.072 24.875 1.00 44.38 213 LEU A C 1
ATOM 1719 O O . LEU A 1 213 ? -11.050 13.151 25.997 1.00 44.38 213 LEU A O 1
ATOM 1723 N N . ALA A 1 214 ? -10.355 11.901 24.270 1.00 45.66 214 ALA A N 1
ATOM 1724 C CA . ALA A 1 214 ? -10.484 10.603 24.926 1.00 45.66 214 ALA A CA 1
ATOM 1725 C C . ALA A 1 214 ? -9.261 10.239 25.785 1.00 45.66 214 ALA A C 1
ATOM 1727 O O . ALA A 1 214 ? -9.184 9.109 26.266 1.00 45.66 214 ALA A O 1
ATOM 1728 N N . GLU A 1 215 ? -8.312 11.161 26.001 1.00 44.19 215 GLU A N 1
ATOM 1729 C CA . GLU A 1 215 ? -7.468 11.104 27.191 1.00 44.19 215 GLU A CA 1
ATOM 1730 C C . GLU A 1 215 ? -8.406 11.078 28.408 1.00 44.19 215 GLU A C 1
ATOM 1732 O O . GLU A 1 215 ? -9.097 12.068 28.665 1.00 44.19 215 GLU A O 1
ATOM 1737 N N . PRO A 1 216 ? -8.469 9.977 29.183 1.00 47.66 216 PRO A N 1
ATOM 1738 C CA . PRO A 1 216 ? -8.892 10.133 30.553 1.00 47.66 216 PRO A CA 1
ATOM 1739 C C . PRO A 1 216 ? -7.800 11.001 31.151 1.00 47.66 216 PRO A C 1
ATOM 1741 O O . PRO A 1 216 ? -6.660 10.563 31.312 1.00 47.66 216 PRO A O 1
ATOM 1744 N N . ASP A 1 217 ? -8.119 12.266 31.374 1.00 51.50 217 ASP A N 1
ATOM 1745 C CA . ASP A 1 217 ? -7.301 13.134 32.188 1.00 51.50 217 ASP A CA 1
ATOM 1746 C C . ASP A 1 217 ? -7.308 12.486 33.576 1.00 51.50 217 ASP A C 1
ATOM 1748 O O . ASP A 1 217 ? -8.233 12.665 34.365 1.00 51.50 217 ASP A O 1
ATOM 1752 N N . VAL A 1 218 ? -6.350 11.581 33.806 1.00 56.16 218 VAL A N 1
ATOM 1753 C CA . VAL A 1 218 ? -6.207 10.821 35.051 1.00 56.16 218 VAL A CA 1
ATOM 1754 C C . VAL A 1 218 ? -6.092 11.811 36.203 1.00 56.16 218 VAL A C 1
ATOM 1756 O O . VAL A 1 218 ? -6.601 11.536 37.280 1.00 56.16 218 VAL A O 1
ATOM 1759 N N . GLN A 1 219 ? -5.538 12.999 35.940 1.00 52.00 219 GLN A N 1
ATOM 1760 C CA . GLN A 1 219 ? -5.508 14.114 36.869 1.00 52.00 219 GLN A CA 1
ATOM 1761 C C . GLN A 1 219 ? -6.907 14.666 37.142 1.00 52.00 219 GLN A C 1
ATOM 1763 O O . GLN A 1 219 ? -7.271 14.806 38.294 1.00 52.00 219 GLN A O 1
ATOM 1768 N N . ARG A 1 220 ? -7.745 14.880 36.123 1.00 51.97 220 ARG A N 1
ATOM 1769 C CA . ARG A 1 220 ? -9.137 15.332 36.307 1.00 51.97 220 ARG A CA 1
ATOM 1770 C C . ARG A 1 220 ? -10.040 14.270 36.931 1.00 51.97 220 ARG A C 1
ATOM 1772 O O . ARG A 1 220 ? -10.962 14.619 37.654 1.00 51.97 220 ARG A O 1
ATOM 1779 N N . GLN A 1 221 ? -9.808 12.984 36.665 1.00 53.25 221 GLN A N 1
ATOM 1780 C CA . GLN A 1 221 ? -10.508 11.884 37.339 1.00 53.25 221 GLN A CA 1
ATOM 1781 C C . GLN A 1 221 ? -10.052 11.726 38.793 1.00 53.25 221 GLN A C 1
ATOM 1783 O O . GLN A 1 221 ? -10.892 11.435 39.640 1.00 53.25 221 GLN A O 1
ATOM 1788 N N . LEU A 1 222 ? -8.768 11.956 39.090 1.00 57.59 222 LEU A N 1
ATOM 1789 C CA . LEU A 1 222 ? -8.252 12.061 40.456 1.00 57.59 222 LEU A CA 1
ATOM 1790 C C . LEU A 1 222 ? -8.795 13.310 41.154 1.00 57.59 222 LEU A C 1
ATOM 1792 O O . LEU A 1 222 ? -9.303 13.173 42.247 1.00 57.59 222 LEU A O 1
ATOM 1796 N N . ASP A 1 223 ? -8.841 14.472 40.504 1.00 57.31 223 ASP A N 1
ATOM 1797 C CA . ASP A 1 223 ? -9.407 15.704 41.067 1.00 57.31 223 ASP A CA 1
ATOM 1798 C C . ASP A 1 223 ? -10.920 15.582 41.292 1.00 57.31 223 ASP A C 1
ATOM 1800 O O . ASP A 1 223 ? -11.449 16.101 42.268 1.00 57.31 223 ASP A O 1
ATOM 1804 N N . ILE A 1 224 ? -11.654 14.904 40.402 1.00 56.12 224 ILE A N 1
ATOM 1805 C CA . ILE A 1 224 ? -13.083 14.617 40.598 1.00 56.12 224 ILE A CA 1
ATOM 1806 C C . ILE A 1 224 ? -13.265 13.612 41.735 1.00 56.12 224 ILE A C 1
ATOM 1808 O O . ILE A 1 224 ? -14.175 13.784 42.536 1.00 56.12 224 ILE A O 1
ATOM 1812 N N . ARG A 1 225 ? -12.410 12.590 41.838 1.00 52.75 225 ARG A N 1
ATOM 1813 C CA . ARG A 1 225 ? -12.443 11.628 42.943 1.00 52.75 225 ARG A CA 1
ATOM 1814 C C . ARG A 1 225 ? -12.084 12.287 44.276 1.00 52.75 225 ARG A C 1
ATOM 1816 O O . ARG A 1 225 ? -12.825 12.099 45.223 1.00 52.75 225 ARG A O 1
ATOM 1823 N N . ASP A 1 226 ? -11.042 13.105 44.327 1.00 55.62 226 ASP A N 1
ATOM 1824 C CA . ASP A 1 226 ? -10.604 13.838 45.516 1.00 55.62 226 ASP A CA 1
ATOM 1825 C C . ASP A 1 226 ? -11.650 14.889 45.926 1.00 55.62 226 ASP A C 1
ATOM 1827 O O . ASP A 1 226 ? -11.910 15.069 47.112 1.00 55.62 226 ASP A O 1
ATOM 1831 N N . ASN A 1 227 ? -12.330 15.531 44.967 1.00 55.44 227 ASN A N 1
ATOM 1832 C CA . ASN A 1 227 ? -13.470 16.408 45.259 1.00 55.44 227 ASN A CA 1
ATOM 1833 C C . ASN A 1 227 ? -14.718 15.635 45.712 1.00 55.44 227 ASN A C 1
ATOM 1835 O O . ASN A 1 227 ? -15.476 16.149 46.527 1.00 55.44 227 ASN A O 1
ATOM 1839 N N . LEU A 1 228 ? -14.961 14.423 45.205 1.00 50.69 228 LEU A N 1
ATOM 1840 C CA . LEU A 1 228 ? -16.066 13.572 45.661 1.00 50.69 228 LEU A CA 1
ATOM 1841 C C . LEU A 1 228 ? -15.782 12.968 47.047 1.00 50.69 228 LEU A C 1
ATOM 1843 O O . LEU A 1 228 ? -16.696 12.913 47.866 1.00 50.69 228 LEU A O 1
ATOM 1847 N N . ASP A 1 229 ? -14.529 12.609 47.337 1.00 50.41 229 ASP A N 1
ATOM 1848 C CA . ASP A 1 229 ? -14.060 12.175 48.659 1.00 50.41 229 ASP A CA 1
ATOM 1849 C C . ASP A 1 229 ? -14.085 13.350 49.661 1.00 50.41 229 ASP A C 1
ATOM 1851 O O . ASP A 1 229 ? -14.442 13.161 50.821 1.00 50.41 229 ASP A O 1
ATOM 1855 N N . ALA A 1 230 ? -13.829 14.589 49.218 1.00 55.88 230 ALA A N 1
ATOM 1856 C CA . ALA A 1 230 ? -13.980 15.799 50.039 1.00 55.88 230 ALA A CA 1
ATOM 1857 C C . ALA A 1 230 ? -15.445 16.211 50.300 1.00 55.88 230 ALA A C 1
ATOM 1859 O O . ALA A 1 230 ? -15.703 17.026 51.188 1.00 55.88 230 ALA A O 1
ATOM 1860 N N . ILE A 1 231 ? -16.408 15.672 49.540 1.00 47.97 231 ILE A N 1
ATOM 1861 C CA . ILE A 1 231 ? -17.851 15.941 49.694 1.00 47.97 231 ILE A CA 1
ATOM 1862 C C . ILE A 1 231 ? -18.561 14.830 50.490 1.00 47.97 231 ILE A C 1
ATOM 1864 O O . ILE A 1 231 ? -19.745 14.962 50.796 1.00 47.97 231 ILE A O 1
ATOM 1868 N N . LEU A 1 232 ? -17.868 13.767 50.908 1.00 42.44 232 LEU A N 1
ATOM 1869 C CA . LEU A 1 232 ? -18.408 12.798 51.864 1.00 42.44 232 LEU A CA 1
ATOM 1870 C C . LEU A 1 232 ? -18.112 13.262 53.302 1.00 42.44 232 LEU A C 1
ATOM 1872 O O . LEU A 1 232 ? -17.002 13.049 53.787 1.00 42.44 232 LEU A O 1
ATOM 1876 N N . PRO A 1 233 ? -19.067 13.880 54.030 1.00 40.16 233 PRO A N 1
ATOM 1877 C CA . PRO A 1 233 ? -18.890 14.096 55.456 1.00 40.16 233 PRO A CA 1
ATOM 1878 C C . PRO A 1 233 ? -18.857 12.739 56.169 1.00 40.16 233 PRO A C 1
ATOM 1880 O O . PRO A 1 233 ? -19.867 12.037 56.271 1.00 40.16 233 PRO A O 1
ATOM 1883 N N . GLU A 1 234 ? -17.687 12.372 56.685 1.00 45.50 234 GLU A N 1
ATOM 1884 C CA . GLU A 1 234 ? -17.588 11.353 57.718 1.00 45.50 234 GLU A CA 1
ATOM 1885 C C . GLU A 1 234 ? -18.291 11.865 58.987 1.00 45.50 234 GLU A C 1
ATOM 1887 O O . GLU A 1 234 ? -17.889 12.860 59.583 1.00 45.50 234 GLU A O 1
ATOM 1892 N N . GLN A 1 235 ? -19.313 11.111 59.402 1.00 38.97 235 GLN A N 1
ATOM 1893 C CA . GLN A 1 235 ? -20.093 11.187 60.646 1.00 38.97 235 GLN A CA 1
ATOM 1894 C C . GLN A 1 235 ? -21.380 12.026 60.647 1.00 38.97 235 GLN A C 1
ATOM 1896 O O . GLN A 1 235 ? -21.385 13.246 60.521 1.00 38.97 235 GLN A O 1
ATOM 1901 N N . GLY A 1 236 ? -22.474 11.331 60.981 1.00 33.81 236 GLY A N 1
ATOM 1902 C CA . GLY A 1 236 ? -23.675 11.920 61.574 1.00 33.81 236 GLY A CA 1
ATOM 1903 C C . GLY A 1 236 ? -24.957 11.490 60.877 1.00 33.81 236 GLY A C 1
ATOM 1904 O O . GLY A 1 236 ? -25.457 12.198 60.014 1.00 33.81 236 GLY A O 1
ATOM 1905 N N . GLY A 1 237 ? -25.482 10.316 61.238 1.00 41.44 237 GLY A N 1
ATOM 1906 C CA . GLY A 1 237 ? -26.693 9.764 60.633 1.00 41.44 237 GLY A CA 1
ATOM 1907 C C . GLY A 1 237 ? -27.912 10.678 60.740 1.00 41.44 237 GLY A C 1
ATOM 1908 O O . GLY A 1 237 ? -28.095 11.339 61.754 1.00 41.44 237 GLY A O 1
ATOM 1909 N N . TYR A 1 238 ? -28.777 10.639 59.727 1.00 33.16 238 TYR A N 1
ATOM 1910 C CA . TYR A 1 238 ? -30.183 11.019 59.845 1.00 33.16 238 TYR A CA 1
ATOM 1911 C C . TYR A 1 238 ? -31.048 10.168 58.906 1.00 33.16 238 TYR A C 1
ATOM 1913 O O . TYR A 1 238 ? -30.672 9.853 57.778 1.00 33.16 238 TYR A O 1
ATOM 1921 N N . ALA A 1 239 ? -32.179 9.745 59.463 1.00 36.03 239 ALA A N 1
ATOM 1922 C CA . ALA A 1 239 ? -33.202 8.866 58.913 1.00 36.03 239 ALA A CA 1
ATOM 1923 C C . ALA A 1 239 ? -33.927 9.471 57.686 1.00 36.03 239 ALA A C 1
ATOM 1925 O O . ALA A 1 239 ? -33.899 10.688 57.496 1.00 36.03 239 ALA A O 1
ATOM 1926 N N . PRO A 1 240 ? -34.604 8.652 56.855 1.00 41.84 240 PRO A N 1
ATOM 1927 C CA . PRO A 1 240 ? -35.260 9.125 55.645 1.00 41.84 240 PRO A CA 1
ATOM 1928 C C . PRO A 1 240 ? -36.590 9.802 55.988 1.00 41.84 240 PRO A C 1
ATOM 1930 O O . PRO A 1 240 ? -37.523 9.149 56.453 1.00 41.84 240 PRO A O 1
ATOM 1933 N N . GLY A 1 241 ? -36.688 11.100 55.712 1.00 44.81 241 GLY A N 1
ATOM 1934 C CA . GLY A 1 241 ? -37.957 11.820 55.718 1.00 44.81 241 GLY A CA 1
ATOM 1935 C C . GLY A 1 241 ? -37.820 13.275 56.134 1.00 44.81 241 GLY A C 1
ATOM 1936 O O . GLY A 1 241 ? -37.988 13.572 57.303 1.00 44.81 241 GLY A O 1
ATOM 1937 N N . GLU A 1 242 ? -37.541 14.163 55.177 1.00 35.94 242 GLU A N 1
ATOM 1938 C CA . GLU A 1 242 ? -38.255 15.439 55.001 1.00 35.94 242 GLU A CA 1
ATOM 1939 C C . GLU A 1 242 ? -37.723 16.191 53.771 1.00 35.94 242 GLU A C 1
ATOM 1941 O O . GLU A 1 242 ? -36.547 16.112 53.415 1.00 35.94 242 GLU A O 1
ATOM 1946 N N . ALA A 1 243 ? -38.635 16.868 53.073 1.00 43.50 243 ALA A N 1
ATOM 1947 C CA . ALA A 1 243 ? -38.379 17.568 51.823 1.00 43.50 243 ALA A CA 1
ATOM 1948 C C . ALA A 1 243 ? -37.676 18.909 52.077 1.00 43.50 243 ALA A C 1
ATOM 1950 O O . ALA A 1 243 ? -38.164 19.724 52.857 1.00 43.50 243 ALA A O 1
ATOM 1951 N N . MET A 1 244 ? -36.566 19.175 51.380 1.00 39.41 244 MET A N 1
ATOM 1952 C CA . MET A 1 244 ? -36.018 20.530 51.319 1.00 39.41 244 MET A CA 1
ATOM 1953 C C . MET A 1 244 ? -36.685 21.317 50.191 1.00 39.41 244 MET A C 1
ATOM 1955 O O . MET A 1 244 ? -36.455 21.073 49.006 1.00 39.41 244 MET A O 1
ATOM 1959 N N . ASP A 1 245 ? -37.516 22.267 50.612 1.00 38.50 245 ASP A N 1
ATOM 1960 C CA . ASP A 1 245 ? -38.155 23.279 49.788 1.00 38.50 245 ASP A CA 1
ATOM 1961 C C . ASP A 1 245 ? -37.149 24.117 48.985 1.00 38.50 245 ASP A C 1
ATOM 1963 O O . ASP A 1 245 ? -36.147 24.635 49.486 1.00 38.50 245 ASP A O 1
ATOM 1967 N N . LEU A 1 246 ? -37.503 24.308 47.717 1.00 46.81 246 LEU A N 1
ATOM 1968 C CA . LEU A 1 246 ? -36.904 25.235 46.766 1.00 46.81 246 LEU A CA 1
ATOM 1969 C C . LEU A 1 246 ? -36.859 26.672 47.316 1.00 46.81 246 LEU A C 1
ATOM 1971 O O . LEU A 1 246 ? -37.894 27.267 47.616 1.00 46.81 246 LEU A O 1
ATOM 1975 N N . LYS A 1 247 ? -35.681 27.305 47.286 1.00 36.72 247 LYS A N 1
ATOM 1976 C CA . LYS A 1 247 ? -35.570 28.771 47.214 1.00 36.72 247 LYS A CA 1
ATOM 1977 C C . LYS A 1 247 ? -34.589 29.192 46.127 1.00 36.72 247 LYS A C 1
ATOM 1979 O O . LYS A 1 247 ? -33.385 29.269 46.332 1.00 36.72 247 LYS A O 1
ATOM 1984 N N . ILE A 1 248 ? -35.163 29.531 44.976 1.00 41.78 248 ILE A N 1
ATOM 1985 C CA . ILE A 1 248 ? -34.545 30.372 43.952 1.00 41.78 248 ILE A CA 1
ATOM 1986 C C . ILE A 1 248 ? -34.393 31.787 44.533 1.00 41.78 248 ILE A C 1
ATOM 1988 O O . ILE A 1 248 ? -35.351 32.341 45.082 1.00 41.78 248 ILE A O 1
ATOM 1992 N N . ARG A 1 249 ? -33.224 32.411 44.361 1.00 37.72 249 ARG A N 1
ATOM 1993 C CA . ARG A 1 249 ? -33.093 33.876 44.357 1.00 37.72 249 ARG A CA 1
ATOM 1994 C C . ARG A 1 249 ? -32.319 34.319 43.114 1.00 37.72 249 ARG A C 1
ATOM 1996 O O . ARG A 1 249 ? -31.425 33.611 42.669 1.00 37.72 249 ARG A O 1
ATOM 2003 N N . LYS A 1 250 ? -32.807 35.439 42.576 1.00 39.75 250 LYS A N 1
ATOM 2004 C CA . LYS A 1 250 ? -32.544 36.073 41.276 1.00 39.75 250 LYS A CA 1
ATOM 2005 C C . LYS A 1 250 ? -31.078 36.305 40.951 1.00 39.75 250 LYS A C 1
ATOM 2007 O O . LYS A 1 250 ? -30.343 36.673 41.891 1.00 39.75 250 LYS A O 1
#